Protein AF-A0A8J6G8E7-F1 (afdb_monomer_lite)

Foldseek 3Di:
DDDDDDPDPDVVVVVVVVPPDDPDDDDDDDDDPPPPPDPPPVPPLCPLVLLAQVVDPCSVVAQLQLVLLQLLLSLLVCVVSVVVVRNVVSLVVNCVQQNDPLSVLLSVQLVCLQVLHQRDPVSNVVSVVSRNVSSVVPDDDDPDPQPQQQDPDLDDPSLVVCLVRSCLRQPSNLSNLQSVLSVCVSNVNNVSSVVSPVSSVLSVVLSVVLSVLCVPPNPVSNVVSSVCSVVSSVVVVVVVCVVVVVVVVPDD

Organism: Microtus ochrogaster (NCBI:txid79684)

Sequence (252 aa):
MHRVRLIVMPIPLLCFLLLCPADAMPHPEPTGPSTMLSPSASSHPLSCRALLPKSLPGFSHLPPLPQFLVGLALRNALEEAGCQAEVWALQLQLYQLGGVEATQTLIHHLQELQQGGHADRQVSMDALTSALQRSAWEQPGPNRVRRWLSYSDCDNEQEQSMHEVVGQLPAVGAYYNLGTALYYAFQSCSDKAKERGKDGAIDLGYDLLMAMAGLSGGPAGVVISAALRPAMKAGVQRLIQYYYGEKEVSFP

pLDDT: mean 75.3, std 19.22, range [27.78, 96.69]

Structure (mmCIF, N/CA/C/O backbone):
data_AF-A0A8J6G8E7-F1
#
_entry.id   AF-A0A8J6G8E7-F1
#
loop_
_atom_site.group_PDB
_atom_site.id
_atom_site.type_symbol
_atom_site.label_atom_id
_atom_site.label_alt_id
_atom_site.label_comp_id
_atom_site.label_asym_id
_atom_site.label_entity_id
_atom_site.label_seq_id
_atom_site.pdbx_PDB_ins_code
_atom_site.Cartn_x
_atom_site.Cartn_y
_atom_site.Cartn_z
_atom_site.occupancy
_atom_site.B_iso_or_equiv
_atom_site.auth_seq_id
_atom_site.auth_comp_id
_atom_site.auth_asym_id
_atom_site.auth_atom_id
_atom_site.pdbx_PDB_model_num
ATOM 1 N N . MET A 1 1 ? -35.208 44.999 -11.682 1.00 38.91 1 MET A N 1
ATOM 2 C CA . MET A 1 1 ? -35.686 44.111 -12.771 1.00 38.91 1 MET A CA 1
ATOM 3 C C . MET A 1 1 ? -34.446 43.713 -13.570 1.00 38.91 1 MET A C 1
ATOM 5 O O . MET A 1 1 ? -33.750 44.627 -13.958 1.00 38.91 1 MET A O 1
ATOM 9 N N . HIS A 1 2 ? -33.985 42.472 -13.745 1.00 38.47 2 HIS A N 1
ATOM 10 C CA . HIS A 1 2 ? -34.592 41.145 -13.695 1.00 38.47 2 HIS A CA 1
ATOM 11 C C . HIS A 1 2 ? -33.567 40.052 -13.297 1.00 38.47 2 HIS A C 1
ATOM 13 O O . HIS A 1 2 ? -32.466 40.010 -13.825 1.00 38.47 2 HIS A O 1
ATOM 19 N N . ARG A 1 3 ? -34.036 39.142 -12.429 1.00 40.62 3 ARG A N 1
ATOM 20 C CA . ARG A 1 3 ? -33.953 37.663 -12.477 1.00 40.62 3 ARG A CA 1
ATOM 21 C C . ARG A 1 3 ? -32.606 36.915 -12.526 1.00 40.62 3 ARG A C 1
ATOM 23 O O . ARG A 1 3 ? -32.026 36.677 -13.574 1.00 40.62 3 ARG A O 1
ATOM 30 N N . VAL A 1 4 ? -32.302 36.322 -11.370 1.00 49.22 4 VAL A N 1
ATOM 31 C CA . VAL A 1 4 ? -32.128 34.873 -11.109 1.00 49.22 4 VAL A CA 1
ATOM 32 C C . VAL A 1 4 ? -32.490 33.932 -12.278 1.00 49.22 4 VAL A C 1
ATOM 34 O O . VAL A 1 4 ? -33.654 33.879 -12.672 1.00 49.22 4 VAL A O 1
ATOM 37 N N . ARG A 1 5 ? -31.520 33.126 -12.740 1.00 50.97 5 ARG A N 1
ATOM 38 C CA . ARG A 1 5 ? -31.530 31.639 -12.816 1.00 50.97 5 ARG A CA 1
ATOM 39 C C . ARG A 1 5 ? -30.437 31.153 -13.779 1.00 50.97 5 ARG A C 1
ATOM 41 O O . ARG A 1 5 ? -30.639 31.127 -14.985 1.00 50.97 5 ARG A O 1
ATOM 48 N N . LEU A 1 6 ? -29.324 30.674 -13.231 1.00 44.03 6 LEU A N 1
ATOM 49 C CA . LEU A 1 6 ? -28.369 29.825 -13.954 1.00 44.03 6 LEU A CA 1
ATOM 50 C C . LEU A 1 6 ? -27.946 28.664 -13.042 1.00 44.03 6 LEU A C 1
ATOM 52 O O . LEU A 1 6 ? -26.780 28.435 -12.766 1.00 44.03 6 LEU A O 1
ATOM 56 N N . ILE A 1 7 ? -28.950 27.964 -12.505 1.00 55.09 7 ILE A N 1
ATOM 57 C CA . ILE A 1 7 ? -28.791 26.696 -11.782 1.00 55.09 7 ILE A CA 1
ATOM 58 C C . ILE A 1 7 ? -29.939 25.781 -12.215 1.00 55.09 7 ILE A C 1
ATOM 60 O O . ILE A 1 7 ? -30.865 25.582 -11.447 1.00 55.09 7 ILE A O 1
ATOM 64 N N . VAL A 1 8 ? -29.943 25.295 -13.460 1.00 53.44 8 VAL A N 1
ATOM 65 C CA . VAL A 1 8 ? -30.697 24.087 -13.872 1.00 53.44 8 VAL A CA 1
ATOM 66 C C . VAL A 1 8 ? -30.084 23.545 -15.175 1.00 53.44 8 VAL A C 1
ATOM 68 O O . VAL A 1 8 ? -30.728 23.591 -16.208 1.00 53.44 8 VAL A O 1
ATOM 71 N N . MET A 1 9 ? -28.830 23.091 -15.182 1.00 53.62 9 MET A N 1
ATOM 72 C CA . MET A 1 9 ? -28.255 22.350 -16.328 1.00 53.62 9 MET A CA 1
ATOM 73 C C . MET A 1 9 ? -27.116 21.396 -15.887 1.00 53.62 9 MET A C 1
ATOM 75 O O . MET A 1 9 ? -26.012 21.471 -16.414 1.00 53.62 9 MET A O 1
ATOM 79 N N . PRO A 1 10 ? -27.333 20.509 -14.893 1.00 53.25 10 PRO A N 1
ATOM 80 C CA . PRO A 1 10 ? -26.633 19.217 -14.992 1.00 53.25 10 PRO A CA 1
ATOM 81 C C . PRO A 1 10 ? -27.553 17.997 -14.844 1.00 53.25 10 PRO A C 1
ATOM 83 O O . PRO A 1 10 ? -27.199 16.905 -15.272 1.00 53.25 10 PRO A O 1
ATOM 86 N N . ILE A 1 11 ? -28.763 18.173 -14.310 1.00 53.44 11 ILE A N 1
ATOM 87 C CA . ILE A 1 11 ? -29.708 17.077 -14.052 1.00 53.44 11 ILE A CA 1
ATOM 88 C C . ILE A 1 11 ? -30.264 16.435 -15.342 1.00 53.44 11 ILE A C 1
ATOM 90 O O . ILE A 1 11 ? -30.287 15.207 -15.406 1.00 53.44 11 ILE A O 1
ATOM 94 N N . PRO A 1 12 ? -30.659 17.179 -16.402 1.00 51.62 12 PRO A N 1
ATOM 95 C CA . PRO A 1 12 ? -31.196 16.527 -17.598 1.00 51.62 12 PRO A CA 1
ATOM 96 C C . PRO A 1 12 ? -30.121 15.769 -18.392 1.00 51.62 12 PRO A C 1
ATOM 98 O O . PRO A 1 12 ? -30.437 14.767 -19.023 1.00 51.62 12 PRO A O 1
ATOM 101 N N . LEU A 1 13 ? -28.855 16.200 -18.315 1.00 53.62 13 LEU A N 1
ATOM 102 C CA . LEU A 1 13 ? -27.727 15.541 -18.984 1.00 53.62 13 LEU A CA 1
ATOM 103 C C . LEU A 1 13 ? -27.353 14.223 -18.284 1.00 53.62 13 LEU A C 1
ATOM 105 O O . LEU A 1 13 ? -27.051 13.234 -18.945 1.00 53.62 13 LEU A O 1
ATOM 109 N N . LEU A 1 14 ? -27.460 14.194 -16.950 1.00 52.22 14 LEU A N 1
ATOM 110 C CA . LEU A 1 14 ? -27.285 12.985 -16.145 1.00 52.22 14 LEU A CA 1
ATOM 111 C C . LEU A 1 14 ? -28.419 11.971 -16.386 1.00 52.22 14 LEU A C 1
ATOM 113 O O . LEU A 1 14 ? -28.156 10.781 -16.525 1.00 52.22 14 LEU A O 1
ATOM 117 N N . CYS A 1 15 ? -29.671 12.437 -16.509 1.00 53.34 15 CYS A N 1
ATOM 118 C CA . CYS A 1 15 ? -30.807 11.576 -16.861 1.00 53.34 15 CYS A CA 1
ATOM 119 C C . CYS A 1 15 ? -30.689 10.991 -18.275 1.00 53.34 15 CYS A C 1
ATOM 121 O O . CYS A 1 15 ? -31.066 9.842 -18.482 1.00 53.34 15 CYS A O 1
ATOM 123 N N . PHE A 1 16 ? -30.149 11.747 -19.235 1.00 56.97 16 PHE A N 1
ATOM 124 C CA . PHE A 1 16 ? -29.940 11.258 -20.601 1.00 56.97 16 PHE A CA 1
ATOM 125 C C . PHE A 1 16 ? -28.905 10.127 -20.662 1.00 56.97 16 PHE A C 1
ATOM 127 O O . PHE A 1 16 ? -29.089 9.165 -21.399 1.00 56.97 16 PHE A O 1
ATOM 134 N N . LEU A 1 17 ? -27.847 10.209 -19.848 1.00 55.75 17 LEU A N 1
ATOM 135 C CA . LEU A 1 17 ? -26.819 9.167 -19.763 1.00 55.75 17 LEU A CA 1
ATOM 136 C C . LEU A 1 17 ? -27.309 7.896 -19.046 1.00 55.75 17 LEU A C 1
ATOM 138 O O . LEU A 1 17 ? -26.804 6.815 -19.332 1.00 55.75 17 LEU A O 1
ATOM 142 N N . LEU A 1 18 ? -28.296 8.007 -18.149 1.00 53.25 18 LEU A N 1
ATOM 143 C CA . LEU A 1 18 ? -28.849 6.877 -17.387 1.00 53.25 18 LEU A CA 1
ATOM 144 C C . LEU A 1 18 ? -30.014 6.150 -18.084 1.00 53.25 18 LEU A C 1
ATOM 146 O O . LEU A 1 18 ? -30.388 5.067 -17.644 1.00 53.25 18 LEU A O 1
ATOM 150 N N . LEU A 1 19 ? -30.601 6.728 -19.139 1.00 54.88 19 LEU A N 1
ATOM 151 C CA . LEU A 1 19 ? -31.807 6.201 -19.799 1.00 54.88 19 LEU A CA 1
ATOM 152 C C . LEU A 1 19 ? -31.598 5.749 -21.250 1.00 54.88 19 LEU A C 1
ATOM 154 O O . LEU A 1 19 ? -32.570 5.344 -21.884 1.00 54.88 19 LEU A O 1
ATOM 158 N N . CYS A 1 20 ? -30.375 5.774 -21.789 1.00 41.16 20 CYS A N 1
ATOM 159 C CA . CYS A 1 20 ? -30.105 5.103 -23.062 1.00 41.16 20 CYS A CA 1
ATOM 160 C C . CYS A 1 20 ? -30.247 3.583 -22.865 1.00 41.16 20 CYS A C 1
ATOM 162 O O . CYS A 1 20 ? -29.443 3.001 -22.131 1.00 41.16 20 CYS A O 1
ATOM 164 N N . PRO A 1 21 ? -31.233 2.917 -23.493 1.00 41.53 21 PRO A N 1
ATOM 165 C CA . PRO A 1 21 ? -31.288 1.471 -23.463 1.00 41.53 21 PRO A CA 1
ATOM 166 C C . PRO A 1 21 ? -30.127 0.974 -24.325 1.00 41.53 21 PRO A C 1
ATOM 168 O O . PRO A 1 21 ? -30.060 1.259 -25.520 1.00 41.53 21 PRO A O 1
ATOM 171 N N . ALA A 1 22 ? -29.174 0.277 -23.714 1.00 43.81 22 ALA A N 1
ATOM 172 C CA . ALA A 1 22 ? -28.266 -0.556 -24.479 1.00 43.81 22 ALA A CA 1
ATOM 173 C C . ALA A 1 22 ? -29.114 -1.664 -25.116 1.00 43.81 22 ALA A C 1
ATOM 175 O O . ALA A 1 22 ? -29.811 -2.389 -24.401 1.00 43.81 22 ALA A O 1
ATOM 176 N N . ASP A 1 23 ? -29.096 -1.745 -26.446 1.00 38.34 23 ASP A N 1
ATOM 177 C CA . ASP A 1 23 ? -29.762 -2.807 -27.189 1.00 38.34 23 ASP A CA 1
ATOM 178 C C . ASP A 1 23 ? -29.388 -4.178 -26.614 1.00 38.34 23 ASP A C 1
ATOM 180 O O . ASP A 1 23 ? -28.227 -4.482 -26.321 1.00 38.34 23 ASP A O 1
ATOM 184 N N . ALA A 1 24 ? -30.422 -4.990 -26.416 1.00 39.78 24 ALA A N 1
ATOM 185 C CA . ALA A 1 24 ? -30.338 -6.317 -25.845 1.00 39.78 24 ALA A CA 1
ATOM 186 C C . ALA A 1 24 ? -29.464 -7.228 -26.719 1.00 39.78 24 ALA A C 1
ATOM 188 O O . ALA A 1 24 ? -29.814 -7.554 -27.853 1.00 39.78 24 ALA A O 1
ATOM 189 N N . MET A 1 25 ? -28.346 -7.692 -26.162 1.00 38.91 25 MET A N 1
ATOM 190 C CA . MET A 1 25 ? -27.628 -8.844 -26.704 1.00 38.91 25 MET A CA 1
ATOM 191 C C . MET A 1 25 ? -28.476 -10.113 -26.506 1.00 38.91 25 MET A C 1
ATOM 193 O O . MET A 1 25 ? -29.107 -10.254 -25.452 1.00 38.91 25 MET A O 1
ATOM 197 N N . PRO A 1 26 ? -28.505 -11.055 -27.470 1.00 37.44 26 PRO A N 1
ATOM 198 C CA . PRO A 1 26 ? -29.311 -12.260 -27.347 1.00 37.44 26 PRO A CA 1
ATOM 199 C C . PRO A 1 26 ? -28.826 -13.123 -26.180 1.00 37.44 26 PRO A C 1
ATOM 201 O O . PRO A 1 26 ? -27.634 -13.380 -26.014 1.00 37.44 26 PRO A O 1
ATOM 204 N N . HIS A 1 27 ? -29.791 -13.572 -25.386 1.00 38.00 27 HIS A N 1
ATOM 205 C CA . HIS A 1 27 ? -29.638 -14.473 -24.253 1.00 38.00 27 HIS A CA 1
ATOM 206 C C . HIS A 1 27 ? -29.112 -15.847 -24.715 1.00 38.00 27 HIS A C 1
ATOM 208 O O . HIS A 1 27 ? -29.758 -16.461 -25.568 1.00 38.00 27 HIS A O 1
ATOM 214 N N . PRO A 1 28 ? -27.995 -16.377 -24.181 1.00 41.41 28 PRO A N 1
ATOM 215 C CA . PRO A 1 28 ? -27.725 -17.801 -24.289 1.00 41.41 28 PRO A CA 1
ATOM 216 C C . PRO A 1 28 ? -28.539 -18.548 -23.221 1.00 41.41 28 PRO A C 1
ATOM 218 O O . PRO A 1 28 ? -28.595 -18.139 -22.062 1.00 41.41 28 PRO A O 1
ATOM 221 N N . GLU A 1 29 ? -29.192 -19.628 -23.648 1.00 35.09 29 GLU A N 1
ATOM 222 C CA . GLU A 1 29 ? -30.016 -20.529 -22.837 1.00 35.09 29 GLU A CA 1
ATOM 223 C C . GLU A 1 29 ? -29.334 -21.031 -21.544 1.00 35.09 29 GLU A C 1
ATOM 225 O O . GLU A 1 29 ? -28.113 -21.219 -21.500 1.00 35.09 29 GLU A O 1
ATOM 230 N N . PRO A 1 30 ? -30.124 -21.338 -20.495 1.00 37.12 30 PRO A N 1
ATOM 231 C CA . PRO A 1 30 ? -29.611 -21.766 -19.203 1.00 37.12 30 PRO A CA 1
ATOM 232 C C . PRO A 1 30 ? -29.133 -23.223 -19.250 1.00 37.12 30 PRO A C 1
ATOM 234 O O . PRO A 1 30 ? -29.914 -24.165 -19.123 1.00 37.12 30 PRO A O 1
ATOM 237 N N . THR A 1 31 ? -27.820 -23.421 -19.360 1.00 38.00 31 THR A N 1
ATOM 238 C CA . THR A 1 31 ? -27.208 -24.737 -19.131 1.00 38.00 31 THR A CA 1
ATOM 239 C C . THR A 1 31 ? -26.859 -24.895 -17.652 1.00 38.00 31 THR A C 1
ATOM 241 O O . THR A 1 31 ? -25.776 -24.507 -17.233 1.00 38.00 31 THR A O 1
ATOM 244 N N . GLY A 1 32 ? -27.784 -25.490 -16.889 1.00 41.09 32 GLY A N 1
ATOM 245 C CA . GLY A 1 32 ? -27.543 -26.205 -15.625 1.00 41.09 32 GLY A CA 1
ATOM 246 C C . GLY A 1 32 ? -27.014 -25.398 -14.421 1.00 41.09 32 GLY A C 1
ATOM 247 O O . GLY A 1 32 ? -26.385 -24.354 -14.572 1.00 41.09 32 GLY A O 1
ATOM 248 N N . PRO A 1 33 ? -27.242 -25.870 -13.181 1.00 39.50 33 PRO A N 1
ATOM 249 C CA . PRO A 1 33 ? -26.674 -25.250 -11.991 1.00 39.50 33 PRO A CA 1
ATOM 250 C C . PRO A 1 33 ? -25.159 -25.484 -11.988 1.00 39.50 33 PRO A C 1
ATOM 252 O O . PRO A 1 33 ? -24.670 -26.485 -11.469 1.00 39.50 33 PRO A O 1
ATOM 255 N N . SER A 1 34 ? -24.408 -24.562 -12.591 1.00 35.69 34 SER A N 1
ATOM 256 C CA . SER A 1 34 ? -22.972 -24.471 -12.364 1.00 35.69 34 SER A CA 1
ATOM 257 C C . SER A 1 34 ? -22.791 -24.130 -10.895 1.00 35.69 34 SER A C 1
ATOM 259 O O . SER A 1 34 ? -23.130 -23.034 -10.448 1.00 35.69 34 SER A O 1
ATOM 261 N N . THR A 1 35 ? -22.349 -25.141 -10.151 1.00 34.09 35 THR A N 1
ATOM 262 C CA . THR A 1 35 ? -21.822 -25.076 -8.797 1.00 34.09 35 THR A CA 1
ATOM 263 C C . THR A 1 35 ? -21.220 -23.703 -8.559 1.00 34.09 35 THR A C 1
ATOM 265 O O . THR A 1 35 ? -20.268 -23.324 -9.242 1.00 34.09 35 THR A O 1
ATOM 268 N N . MET A 1 36 ? -21.801 -22.950 -7.621 1.00 30.39 36 MET A N 1
ATOM 269 C CA . MET A 1 36 ? -21.152 -21.774 -7.066 1.00 30.39 36 MET A CA 1
ATOM 270 C C . MET A 1 36 ? -19.744 -22.206 -6.666 1.00 30.39 36 MET A C 1
ATOM 272 O O . MET A 1 36 ? -19.570 -22.893 -5.660 1.00 30.39 36 MET A O 1
ATOM 276 N N . LEU A 1 37 ? -18.742 -21.841 -7.467 1.00 32.41 37 LEU A N 1
ATOM 277 C CA . LEU A 1 37 ? -17.393 -21.747 -6.958 1.00 32.41 37 LEU A CA 1
ATOM 278 C C . LEU A 1 37 ? -17.466 -20.622 -5.939 1.00 32.41 37 LEU A C 1
ATOM 280 O O . LEU A 1 37 ? -17.411 -19.439 -6.273 1.00 32.41 37 LEU A O 1
ATOM 284 N N . SER A 1 38 ? -17.663 -21.024 -4.684 1.00 27.78 38 SER A N 1
ATOM 285 C CA . SER A 1 38 ? -17.237 -20.246 -3.538 1.00 27.78 38 SER A CA 1
ATOM 286 C C . SER A 1 38 ? -15.881 -19.636 -3.887 1.00 27.78 38 SER A C 1
ATOM 288 O O . SER A 1 38 ? -15.043 -20.352 -4.456 1.00 27.78 38 SER A O 1
ATOM 290 N N . PRO A 1 39 ? -15.634 -18.352 -3.573 1.00 38.41 39 PRO A N 1
ATOM 291 C CA . PRO A 1 39 ? -14.281 -17.843 -3.604 1.00 38.41 39 PRO A CA 1
ATOM 292 C C . PRO A 1 39 ? -13.497 -18.804 -2.726 1.00 38.41 39 PRO A C 1
ATOM 294 O O . PRO A 1 39 ? -13.759 -18.921 -1.528 1.00 38.41 39 PRO A O 1
ATOM 297 N N . SER A 1 40 ? -12.620 -19.583 -3.348 1.00 32.53 40 SER A N 1
ATOM 298 C CA . SER A 1 40 ? -11.619 -20.314 -2.607 1.00 32.53 40 SER A CA 1
ATOM 299 C C . SER A 1 40 ? -10.749 -19.209 -2.043 1.00 32.53 40 SER A C 1
ATOM 301 O O . SER A 1 40 ? -9.842 -18.726 -2.713 1.00 32.53 40 SER A O 1
ATOM 303 N N . ALA A 1 41 ? -11.110 -18.724 -0.854 1.00 34.72 41 ALA A N 1
ATOM 304 C CA . ALA A 1 41 ? -10.169 -18.083 0.028 1.00 34.72 41 ALA A CA 1
ATOM 305 C C . ALA A 1 41 ? -9.064 -19.121 0.153 1.00 34.72 41 ALA A C 1
ATOM 307 O O . ALA A 1 41 ? -9.237 -20.144 0.816 1.00 34.72 41 ALA A O 1
ATOM 308 N N . SER A 1 42 ? -7.991 -18.940 -0.613 1.00 32.38 42 SER A N 1
ATOM 309 C CA . SER A 1 42 ? -6.781 -19.720 -0.467 1.00 32.38 42 SER A CA 1
ATOM 310 C C . SER A 1 42 ? -6.243 -19.356 0.907 1.00 32.38 42 SER A C 1
ATOM 312 O O . SER A 1 42 ? -5.427 -18.453 1.069 1.00 32.38 42 SER A O 1
ATOM 314 N N . SER A 1 43 ? -6.780 -20.015 1.925 1.00 36.62 43 SER A N 1
ATOM 315 C CA . SER A 1 43 ? -6.335 -19.957 3.298 1.00 36.62 43 SER A CA 1
ATOM 316 C C . SER A 1 43 ? -5.023 -20.725 3.380 1.00 36.62 43 SER A C 1
ATOM 318 O O . SER A 1 43 ? -4.943 -21.790 3.983 1.00 36.62 43 SER A O 1
ATOM 320 N N . HIS A 1 44 ? -3.984 -20.203 2.737 1.00 42.16 44 HIS A N 1
ATOM 321 C CA . HIS A 1 44 ? -2.667 -20.310 3.324 1.00 42.16 44 HIS A CA 1
ATOM 322 C C . HIS A 1 44 ? -2.634 -19.187 4.355 1.00 42.16 44 HIS A C 1
ATOM 324 O O . HIS A 1 44 ? -2.497 -18.030 3.954 1.00 42.16 44 HIS A O 1
ATOM 330 N N . PRO A 1 45 ? -2.842 -19.463 5.657 1.00 54.59 45 PRO A N 1
ATOM 331 C CA . PRO A 1 45 ? -2.578 -18.455 6.665 1.00 54.59 45 PRO A CA 1
ATOM 332 C C . PRO A 1 45 ? -1.103 -18.094 6.516 1.00 54.59 45 PRO A C 1
ATOM 334 O O . PRO A 1 45 ? -0.219 -18.877 6.872 1.00 54.59 45 PRO A O 1
ATOM 337 N N . LEU A 1 46 ? -0.831 -16.943 5.901 1.00 62.59 46 LEU A N 1
ATOM 338 C CA . LEU A 1 46 ? 0.513 -16.406 5.862 1.00 62.59 46 LEU A CA 1
ATOM 339 C C . LEU A 1 46 ? 0.937 -16.262 7.313 1.00 62.59 46 LEU A C 1
ATOM 341 O O . LEU A 1 46 ? 0.340 -15.513 8.082 1.00 62.59 46 LEU A O 1
ATOM 345 N N . SER A 1 47 ? 1.938 -17.045 7.709 1.00 81.94 47 SER A N 1
ATOM 346 C CA . SER A 1 47 ? 2.498 -16.919 9.049 1.00 81.94 47 SER A CA 1
ATOM 347 C C . SER A 1 47 ? 2.931 -15.467 9.273 1.00 81.94 47 SER A C 1
ATOM 349 O O . SER A 1 47 ? 3.396 -14.820 8.333 1.00 81.94 47 SER A O 1
ATOM 351 N N . CYS A 1 48 ? 2.866 -14.966 10.510 1.00 88.06 48 CYS A N 1
ATOM 352 C CA . CYS A 1 48 ? 3.368 -13.627 10.850 1.00 88.06 48 CYS A CA 1
ATOM 353 C C . CYS A 1 48 ? 4.769 -13.379 10.272 1.00 88.06 48 CYS A C 1
ATOM 355 O O . CYS A 1 48 ? 5.072 -12.303 9.770 1.00 88.06 48 CYS A O 1
ATOM 357 N N . ARG A 1 49 ? 5.608 -14.424 10.243 1.00 86.44 49 ARG A N 1
ATOM 358 C CA . ARG A 1 49 ? 6.946 -14.398 9.650 1.00 86.44 49 ARG A CA 1
ATOM 359 C C . ARG A 1 49 ? 6.942 -14.111 8.146 1.00 86.44 49 ARG A C 1
ATOM 361 O O . ARG A 1 49 ? 7.815 -13.382 7.683 1.00 86.44 49 ARG A O 1
ATOM 368 N N . ALA A 1 50 ? 5.991 -14.664 7.402 1.00 86.38 50 ALA A N 1
ATOM 369 C CA . ALA A 1 50 ? 5.845 -14.430 5.970 1.00 86.38 50 ALA A CA 1
ATOM 370 C C . ALA A 1 50 ? 5.420 -12.988 5.661 1.00 86.38 50 ALA A C 1
ATOM 372 O O . ALA A 1 50 ? 5.806 -12.483 4.624 1.00 86.38 50 ALA A O 1
ATOM 373 N N . LEU A 1 51 ? 4.717 -12.298 6.564 1.00 89.19 51 LEU A N 1
ATOM 374 C CA . LEU A 1 51 ? 4.307 -10.895 6.389 1.00 89.19 51 LEU A CA 1
ATOM 375 C C . LEU A 1 51 ? 5.360 -9.873 6.850 1.00 89.19 51 LEU A C 1
ATOM 377 O O . LEU A 1 51 ? 5.124 -8.668 6.801 1.00 89.19 51 LEU A O 1
ATOM 381 N N . LEU A 1 52 ? 6.531 -10.315 7.318 1.00 91.62 52 LEU A N 1
ATOM 382 C CA . LEU A 1 52 ? 7.576 -9.392 7.752 1.00 91.62 52 LEU A CA 1
ATOM 383 C C . LEU A 1 52 ? 8.337 -8.804 6.555 1.00 91.62 52 LEU A C 1
ATOM 385 O O . LEU A 1 52 ? 8.721 -9.555 5.658 1.00 91.62 52 LEU A O 1
ATOM 389 N N . PRO A 1 53 ? 8.698 -7.506 6.579 1.00 89.62 53 PRO A N 1
ATOM 390 C CA . PRO A 1 53 ? 9.422 -6.886 5.468 1.00 89.62 53 PRO A CA 1
ATOM 391 C C . PRO A 1 53 ? 10.768 -7.553 5.153 1.00 89.62 53 PRO A C 1
ATOM 393 O O . PRO A 1 53 ? 11.191 -7.606 4.006 1.00 89.62 53 PRO A O 1
ATOM 396 N N . LYS A 1 54 ? 11.428 -8.133 6.164 1.00 87.25 54 LYS A N 1
ATOM 397 C CA . LYS A 1 54 ? 12.683 -8.894 6.005 1.00 87.25 54 LYS A CA 1
ATOM 398 C C . LYS A 1 54 ? 12.554 -10.152 5.137 1.00 87.25 54 LYS A C 1
ATOM 400 O O . LYS A 1 54 ? 13.572 -10.720 4.756 1.00 87.25 54 LYS A O 1
ATOM 405 N N . SER A 1 55 ? 11.332 -10.613 4.878 1.00 87.56 55 SER A N 1
ATOM 406 C CA . SER A 1 55 ? 11.062 -11.737 3.980 1.00 87.56 55 SER A CA 1
ATOM 407 C C . SER A 1 55 ? 11.189 -11.328 2.509 1.00 87.56 55 SER A C 1
ATOM 409 O O . SER A 1 55 ? 11.290 -12.191 1.646 1.00 87.56 55 SER A O 1
ATOM 411 N N . LEU A 1 56 ? 11.250 -10.022 2.224 1.00 87.25 56 LEU A N 1
ATOM 412 C CA . LEU A 1 56 ? 11.611 -9.486 0.919 1.00 87.25 56 LEU A CA 1
ATOM 413 C C . LEU A 1 56 ? 13.148 -9.362 0.818 1.00 87.25 56 LEU A C 1
ATOM 415 O O . LEU A 1 56 ? 13.763 -8.622 1.597 1.00 87.25 56 LEU A O 1
ATOM 419 N N . PRO A 1 57 ? 13.803 -10.062 -0.126 1.00 85.62 57 PRO A N 1
ATOM 420 C CA . PRO A 1 57 ? 15.238 -9.960 -0.358 1.00 85.62 57 PRO A CA 1
ATOM 421 C C . PRO A 1 57 ? 15.656 -8.515 -0.622 1.00 85.62 57 PRO A C 1
ATOM 423 O O . PRO A 1 57 ? 15.017 -7.798 -1.388 1.00 85.62 57 PRO A O 1
ATOM 426 N N . GLY A 1 58 ? 16.736 -8.077 0.026 1.00 83.62 58 GLY A N 1
ATOM 427 C CA . GLY A 1 58 ? 17.289 -6.736 -0.169 1.00 83.62 58 GLY A CA 1
ATOM 428 C C . GLY A 1 58 ? 16.467 -5.594 0.440 1.00 83.62 58 GLY A C 1
ATOM 429 O O . GLY A 1 58 ? 16.887 -4.443 0.334 1.00 83.62 58 GLY A O 1
ATOM 430 N N . PHE A 1 59 ? 15.350 -5.876 1.119 1.00 86.19 59 PHE A N 1
ATOM 431 C CA . PHE A 1 59 ? 14.437 -4.845 1.622 1.00 86.19 59 PHE A CA 1
ATOM 432 C C . PHE A 1 59 ? 15.096 -3.837 2.569 1.00 86.19 59 PHE A C 1
ATOM 434 O O . PHE A 1 59 ? 14.891 -2.632 2.444 1.00 86.19 59 PHE A O 1
ATOM 441 N N . SER A 1 60 ? 15.962 -4.311 3.467 1.00 85.69 60 SER A N 1
ATOM 442 C CA . SER A 1 60 ? 16.715 -3.469 4.409 1.00 85.69 60 SER A CA 1
ATOM 443 C C . SER A 1 60 ? 17.688 -2.493 3.741 1.00 85.69 60 SER A C 1
ATOM 445 O O . SER A 1 60 ? 18.174 -1.571 4.390 1.00 85.69 60 SER A O 1
ATOM 447 N N . HIS A 1 61 ? 18.012 -2.707 2.466 1.00 83.81 61 HIS A N 1
ATOM 448 C CA . HIS A 1 61 ? 18.929 -1.871 1.693 1.00 83.81 61 HIS A CA 1
ATOM 449 C C . HIS A 1 61 ? 18.206 -0.876 0.782 1.00 83.81 61 HIS A C 1
ATOM 451 O O . HIS A 1 61 ? 18.858 -0.066 0.118 1.00 83.81 61 HIS A O 1
ATOM 457 N N . LEU A 1 62 ? 16.873 -0.928 0.733 1.00 84.38 62 LEU A N 1
ATOM 458 C CA . LEU A 1 62 ? 16.088 0.015 -0.047 1.00 84.38 62 LEU A CA 1
ATOM 459 C C . LEU A 1 62 ? 16.159 1.421 0.552 1.00 84.38 62 LEU A C 1
ATOM 461 O O . LEU A 1 62 ? 16.408 1.573 1.747 1.00 84.38 62 LEU A O 1
ATOM 465 N N . PRO A 1 63 ? 15.886 2.469 -0.236 1.00 86.81 63 PRO A N 1
ATOM 466 C CA . PRO A 1 63 ? 15.705 3.800 0.320 1.00 86.81 63 PRO A CA 1
ATOM 467 C C . PRO A 1 63 ? 14.533 3.865 1.317 1.00 86.81 63 PRO A C 1
ATOM 469 O O . PRO A 1 63 ? 13.629 3.030 1.259 1.00 86.81 63 PRO A O 1
ATOM 472 N N . PRO A 1 64 ? 14.487 4.878 2.193 1.00 90.44 64 PRO A N 1
ATOM 473 C CA . PRO A 1 64 ? 13.480 4.954 3.257 1.00 90.44 64 PRO A CA 1
ATOM 474 C C . PRO A 1 64 ? 12.035 5.011 2.745 1.00 90.44 64 PRO A C 1
ATOM 476 O O . PRO A 1 64 ? 11.143 4.421 3.342 1.00 90.44 64 PRO A O 1
ATOM 479 N N . LEU A 1 65 ? 11.801 5.652 1.596 1.00 89.88 65 LEU A N 1
ATOM 480 C CA . LEU A 1 65 ? 10.474 5.772 0.983 1.00 89.88 65 LEU A CA 1
ATOM 481 C C . LEU A 1 65 ? 9.785 4.418 0.676 1.00 89.88 65 LEU A C 1
ATOM 483 O O . LEU A 1 65 ? 8.698 4.183 1.205 1.00 89.88 65 LEU A O 1
ATOM 487 N N . PRO A 1 66 ? 10.351 3.509 -0.148 1.00 90.38 66 PRO A N 1
ATOM 488 C CA . PRO A 1 66 ? 9.759 2.185 -0.352 1.00 90.38 66 PRO A CA 1
ATOM 489 C C . PRO A 1 66 ? 9.692 1.364 0.939 1.00 90.38 66 PRO A C 1
ATOM 491 O O . PRO A 1 66 ? 8.719 0.635 1.123 1.00 90.38 66 PRO A O 1
ATOM 494 N N . GLN A 1 67 ? 10.668 1.507 1.850 1.00 93.12 67 GLN A N 1
ATOM 495 C CA . GLN A 1 67 ? 10.599 0.835 3.152 1.00 93.12 67 GLN A CA 1
ATOM 496 C C . GLN A 1 67 ? 9.364 1.271 3.945 1.00 93.12 67 GLN A C 1
ATOM 498 O O . GLN A 1 67 ? 8.656 0.429 4.494 1.00 93.12 67 GLN A O 1
ATOM 503 N N . PHE A 1 68 ? 9.082 2.574 3.964 1.00 93.88 68 PHE A N 1
ATOM 504 C CA . PHE A 1 68 ? 7.933 3.138 4.657 1.00 93.88 68 PHE A CA 1
ATOM 505 C C . PHE A 1 68 ? 6.611 2.662 4.051 1.00 93.88 68 PHE A C 1
ATOM 507 O O . PHE A 1 68 ? 5.753 2.180 4.781 1.00 93.88 68 PHE A O 1
ATOM 514 N N . LEU A 1 69 ? 6.452 2.736 2.725 1.00 93.56 69 LEU A N 1
ATOM 515 C CA . LEU A 1 69 ? 5.206 2.348 2.050 1.00 93.56 69 LEU A CA 1
ATOM 516 C C . LEU A 1 69 ? 4.879 0.861 2.231 1.00 93.56 69 LEU A C 1
ATOM 518 O O . LEU A 1 69 ? 3.772 0.514 2.643 1.00 93.56 69 LEU A O 1
ATOM 522 N N . VAL A 1 70 ? 5.855 -0.016 1.972 1.00 94.31 70 VAL A N 1
ATOM 523 C CA . VAL A 1 70 ? 5.669 -1.462 2.149 1.00 94.31 70 VAL A CA 1
ATOM 524 C C . VAL A 1 70 ? 5.491 -1.800 3.628 1.00 94.31 70 VAL A C 1
ATOM 526 O O . VAL A 1 70 ? 4.607 -2.577 3.974 1.00 94.31 70 VAL A O 1
ATOM 529 N N . GLY A 1 71 ? 6.286 -1.198 4.516 1.00 95.06 71 GLY A N 1
ATOM 530 C CA . GLY A 1 71 ? 6.185 -1.425 5.955 1.00 95.06 71 GLY A CA 1
ATOM 531 C C . GLY A 1 71 ? 4.836 -0.988 6.529 1.00 95.06 71 GLY A C 1
ATOM 532 O O . GLY A 1 71 ? 4.258 -1.715 7.331 1.00 95.06 71 GLY A O 1
ATOM 533 N N . LEU A 1 72 ? 4.295 0.152 6.091 1.00 95.12 72 LEU A N 1
ATOM 534 C CA . LEU A 1 72 ? 2.981 0.638 6.512 1.00 95.12 72 LEU A CA 1
ATOM 535 C C . LEU A 1 72 ? 1.876 -0.335 6.091 1.00 95.12 72 LEU A C 1
ATOM 537 O O . LEU A 1 72 ? 1.000 -0.660 6.895 1.00 95.12 72 LEU A O 1
ATOM 541 N N . ALA A 1 73 ? 1.944 -0.847 4.861 1.00 94.19 73 ALA A N 1
ATOM 542 C CA . ALA A 1 73 ? 0.999 -1.847 4.386 1.00 94.19 73 ALA A CA 1
ATOM 543 C C . ALA A 1 73 ? 1.113 -3.164 5.178 1.00 94.19 73 ALA A C 1
ATOM 545 O O . ALA A 1 73 ? 0.121 -3.667 5.707 1.00 94.19 73 ALA A O 1
ATOM 546 N N . LEU A 1 74 ? 2.333 -3.685 5.340 1.00 94.19 74 LEU A N 1
ATOM 547 C CA . LEU A 1 74 ? 2.583 -4.926 6.076 1.00 94.19 74 LEU A CA 1
ATOM 548 C C . LEU A 1 74 ? 2.207 -4.816 7.556 1.00 94.19 74 LEU A C 1
ATOM 550 O O . LEU A 1 74 ? 1.687 -5.776 8.110 1.00 94.19 74 LEU A O 1
ATOM 554 N N . ARG A 1 75 ? 2.384 -3.654 8.197 1.00 95.06 75 ARG A N 1
ATOM 555 C CA . ARG A 1 75 ? 1.933 -3.423 9.579 1.00 95.06 75 ARG A CA 1
ATOM 556 C C . ARG A 1 75 ? 0.423 -3.596 9.713 1.00 95.06 75 ARG A C 1
ATOM 558 O O . ARG A 1 75 ? -0.026 -4.209 10.674 1.00 95.06 75 ARG A O 1
ATOM 565 N N . ASN A 1 76 ? -0.357 -3.068 8.771 1.00 92.25 76 ASN A N 1
ATOM 566 C CA . ASN A 1 76 ? -1.815 -3.220 8.790 1.00 92.25 76 ASN A CA 1
ATOM 567 C C . ASN A 1 76 ? -2.245 -4.658 8.465 1.00 92.25 76 ASN A C 1
ATOM 569 O O . ASN A 1 76 ? -3.159 -5.173 9.097 1.00 92.25 76 ASN A O 1
ATOM 573 N N . ALA A 1 77 ? -1.541 -5.345 7.561 1.00 91.31 77 ALA A N 1
ATOM 574 C CA . ALA A 1 77 ? -1.777 -6.767 7.307 1.00 91.31 77 ALA A CA 1
ATOM 575 C C . ALA A 1 77 ? -1.428 -7.657 8.519 1.00 91.31 77 ALA A C 1
ATOM 577 O O . ALA A 1 77 ? -2.142 -8.610 8.815 1.00 91.31 77 ALA A O 1
ATOM 578 N N . LEU A 1 78 ? -0.348 -7.340 9.242 1.00 92.50 78 LEU A N 1
ATOM 579 C CA . LEU A 1 78 ? 0.056 -8.032 10.471 1.00 92.50 78 LEU A CA 1
ATOM 580 C C . LEU A 1 78 ? -0.950 -7.824 11.610 1.00 92.50 78 LEU A C 1
ATOM 582 O O . LEU A 1 78 ? -1.175 -8.751 12.383 1.00 92.50 78 LEU A O 1
ATOM 586 N N . GLU A 1 79 ? -1.549 -6.636 11.712 1.00 91.25 79 GLU A N 1
ATOM 587 C CA . GLU A 1 79 ? -2.622 -6.359 12.676 1.00 91.25 79 GLU A CA 1
ATOM 588 C C . GLU A 1 79 ? -3.845 -7.231 12.397 1.00 91.25 79 GLU A C 1
ATOM 590 O O . GLU A 1 79 ? -4.316 -7.917 13.300 1.00 91.25 79 GLU A O 1
ATOM 595 N N . GLU A 1 80 ? -4.291 -7.272 11.139 1.00 86.75 80 GLU A N 1
ATOM 596 C CA . GLU A 1 80 ? -5.407 -8.119 10.707 1.00 86.75 80 GLU A CA 1
ATOM 597 C C . GLU A 1 80 ? -5.120 -9.610 10.965 1.00 86.75 80 GLU A C 1
ATOM 599 O O . GLU A 1 80 ? -6.002 -10.375 11.345 1.00 86.75 80 GLU A O 1
ATOM 604 N N . ALA A 1 81 ? -3.856 -10.024 10.832 1.00 88.12 81 ALA A N 1
ATOM 605 C CA . ALA A 1 81 ? -3.404 -11.382 11.130 1.00 88.12 81 ALA A CA 1
ATOM 606 C C . ALA A 1 81 ? -3.199 -11.673 12.637 1.00 88.12 81 ALA A C 1
ATOM 608 O O . ALA A 1 81 ? -2.859 -12.801 12.996 1.00 88.12 81 ALA A O 1
ATOM 609 N N . GLY A 1 82 ? -3.376 -10.690 13.530 1.00 89.19 82 GLY A N 1
ATOM 610 C CA . GLY A 1 82 ? -3.210 -10.851 14.982 1.00 89.19 82 GLY A CA 1
ATOM 611 C C . GLY A 1 82 ? -1.755 -10.911 15.475 1.00 89.19 82 GLY A C 1
ATOM 612 O O . GLY A 1 82 ? -1.495 -11.330 16.605 1.00 89.19 82 GLY A O 1
ATOM 613 N N . CYS A 1 83 ? -0.788 -10.483 14.661 1.00 92.62 83 CYS A N 1
ATOM 614 C CA . CYS A 1 83 ? 0.651 -10.571 14.929 1.00 92.62 83 CYS A CA 1
ATOM 615 C C . CYS A 1 83 ? 1.167 -9.389 15.776 1.00 92.62 83 CYS A C 1
ATOM 617 O O . CYS A 1 83 ? 1.971 -8.574 15.321 1.00 92.62 83 CYS A O 1
ATOM 619 N N . GLN A 1 84 ? 0.683 -9.262 17.015 1.00 92.62 84 GLN A N 1
ATOM 620 C CA . GLN A 1 84 ? 0.882 -8.063 17.848 1.00 92.62 84 GLN A CA 1
ATOM 621 C C . GLN A 1 84 ? 2.356 -7.714 18.126 1.00 92.62 84 GLN A C 1
ATOM 623 O O . GLN A 1 84 ? 2.732 -6.541 18.118 1.00 92.62 84 GLN A O 1
ATOM 628 N N . ALA A 1 85 ? 3.219 -8.709 18.355 1.00 92.75 85 ALA A N 1
ATOM 629 C CA . ALA A 1 85 ? 4.638 -8.456 18.619 1.00 92.75 85 ALA A CA 1
ATOM 630 C C . ALA A 1 85 ? 5.345 -7.857 17.387 1.00 92.75 85 ALA A C 1
ATOM 632 O O . ALA A 1 85 ? 6.121 -6.905 17.501 1.00 92.75 85 ALA A O 1
ATOM 633 N N . GLU A 1 86 ? 5.045 -8.391 16.203 1.00 94.56 86 GLU A N 1
ATOM 634 C CA . GLU A 1 86 ? 5.557 -7.926 14.918 1.00 94.56 86 GLU A CA 1
ATOM 635 C C . GLU A 1 86 ? 5.015 -6.545 14.547 1.00 94.56 86 GLU A C 1
ATOM 637 O O . GLU A 1 86 ? 5.779 -5.706 14.0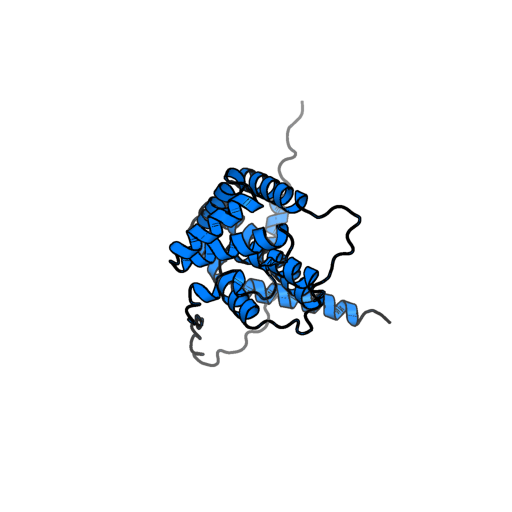66 1.00 94.56 86 GLU A O 1
ATOM 642 N N . VAL A 1 87 ? 3.730 -6.290 14.816 1.00 95.19 87 VAL A N 1
ATOM 643 C CA . VAL A 1 87 ? 3.100 -4.975 14.640 1.00 95.19 87 VAL A CA 1
ATOM 644 C C . VA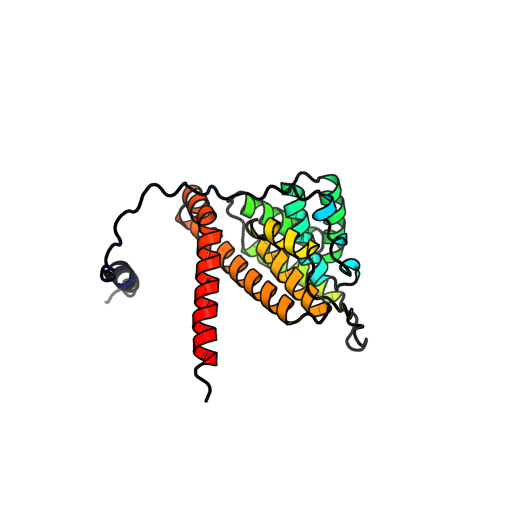L A 1 87 ? 3.866 -3.909 15.416 1.00 95.19 87 VAL A C 1
ATOM 646 O O . VAL A 1 87 ? 4.270 -2.905 14.827 1.00 95.19 87 VAL A O 1
ATOM 649 N N . TRP A 1 88 ? 4.120 -4.130 16.711 1.00 95.00 88 TRP A N 1
ATOM 650 C CA . TRP A 1 88 ? 4.828 -3.151 17.539 1.00 95.00 88 TRP A CA 1
ATOM 651 C C . TRP A 1 88 ? 6.253 -2.900 17.060 1.00 95.00 88 TRP A C 1
ATOM 653 O O . TRP A 1 88 ? 6.681 -1.747 16.968 1.00 95.00 88 TRP A O 1
ATOM 663 N N . ALA A 1 89 ? 6.980 -3.963 16.713 1.00 94.81 89 ALA A N 1
ATOM 664 C CA . ALA A 1 89 ? 8.337 -3.841 16.198 1.00 94.81 89 ALA A CA 1
ATOM 665 C C . ALA A 1 89 ? 8.380 -3.033 14.890 1.00 94.81 89 ALA A C 1
ATOM 667 O O . ALA A 1 89 ? 9.205 -2.130 14.749 1.00 94.81 89 ALA A O 1
ATOM 668 N N . LEU A 1 90 ? 7.471 -3.319 13.952 1.00 95.81 90 LEU A N 1
ATOM 669 C CA . LEU A 1 90 ? 7.413 -2.631 12.665 1.00 95.81 90 LEU A CA 1
ATOM 670 C C . LEU A 1 90 ? 6.937 -1.179 12.808 1.00 95.81 90 LEU A C 1
ATOM 672 O O . LEU A 1 90 ? 7.466 -0.284 12.154 1.00 95.81 90 LEU A O 1
ATOM 676 N N . GLN A 1 91 ? 5.994 -0.915 13.711 1.00 96.69 91 GLN A N 1
ATOM 677 C CA . GLN A 1 91 ? 5.502 0.433 13.989 1.00 96.69 91 GLN A CA 1
ATOM 678 C C . GLN A 1 91 ? 6.609 1.362 14.503 1.00 96.69 91 GLN A C 1
ATOM 680 O O . GLN A 1 91 ? 6.696 2.508 14.065 1.00 96.69 91 GLN A O 1
ATOM 685 N N . LEU A 1 92 ? 7.510 0.862 15.356 1.00 96.31 92 LEU A N 1
ATOM 686 C CA . LEU A 1 92 ? 8.681 1.626 15.799 1.00 96.31 92 LEU A CA 1
ATOM 687 C C . LEU A 1 92 ? 9.603 2.009 14.632 1.00 96.31 92 LEU A C 1
ATOM 689 O O . LEU A 1 92 ? 10.115 3.127 14.603 1.00 96.31 92 LEU A O 1
ATOM 693 N N . GLN A 1 93 ? 9.792 1.118 13.655 1.00 94.00 93 GLN A N 1
ATOM 694 C CA . GLN A 1 93 ? 10.577 1.425 12.454 1.00 94.00 93 GLN A CA 1
ATOM 695 C C . GLN A 1 93 ? 9.884 2.484 11.590 1.00 94.00 93 GLN A C 1
ATOM 697 O O . GLN A 1 93 ? 10.524 3.430 11.135 1.00 94.00 93 GLN A O 1
ATOM 702 N N . LEU A 1 94 ? 8.565 2.382 11.411 1.00 95.38 94 LEU A N 1
ATOM 703 C CA . LEU A 1 94 ? 7.797 3.368 10.649 1.00 95.38 94 LEU A CA 1
ATOM 704 C C . LEU A 1 94 ? 7.847 4.760 11.288 1.00 95.38 94 LEU A C 1
ATOM 706 O O . LEU A 1 94 ? 7.980 5.749 10.574 1.00 95.38 94 LEU A O 1
ATOM 710 N N . TYR A 1 95 ? 7.840 4.851 12.619 1.00 95.62 95 TYR A N 1
ATOM 711 C CA . TYR A 1 95 ? 8.016 6.122 13.326 1.00 95.62 95 TYR A CA 1
ATOM 712 C C . TYR A 1 95 ? 9.369 6.778 13.061 1.00 95.62 95 TYR A C 1
ATOM 714 O O . TYR A 1 95 ? 9.442 8.006 12.991 1.00 95.62 95 TYR A O 1
ATOM 722 N N . GLN A 1 96 ? 10.428 5.985 12.889 1.00 93.00 96 GLN A N 1
ATOM 723 C CA . GLN A 1 96 ? 11.741 6.511 12.519 1.00 93.00 96 GLN A CA 1
ATOM 724 C C . GLN A 1 96 ? 11.729 7.054 11.083 1.00 93.00 96 GLN A C 1
ATOM 726 O O . GLN A 1 96 ? 12.209 8.160 10.853 1.00 93.00 96 GLN A O 1
ATOM 731 N N . LEU A 1 97 ? 11.105 6.332 10.147 1.00 92.12 97 LEU A N 1
ATOM 732 C CA . LEU A 1 97 ? 11.082 6.676 8.718 1.00 92.12 97 LEU A CA 1
ATOM 733 C C . LEU A 1 97 ? 10.126 7.836 8.372 1.00 92.12 97 LEU A C 1
ATOM 735 O O . LEU A 1 97 ? 10.477 8.731 7.601 1.00 92.12 97 LEU A O 1
ATOM 739 N N . GLY A 1 98 ? 8.904 7.809 8.908 1.00 91.56 98 GLY A N 1
ATOM 740 C CA . GLY A 1 98 ? 7.814 8.733 8.568 1.00 91.56 98 GLY A CA 1
ATOM 741 C C . GLY A 1 98 ? 7.468 9.736 9.668 1.00 91.56 98 GLY A C 1
ATOM 742 O O . GLY A 1 98 ? 6.742 10.696 9.426 1.00 91.56 98 GLY A O 1
ATOM 743 N N . GLY A 1 99 ? 8.020 9.571 10.873 1.00 94.12 99 GLY A N 1
ATOM 744 C CA . GLY A 1 99 ? 7.682 10.383 12.041 1.00 94.12 99 GLY A CA 1
ATOM 745 C C . GLY A 1 99 ? 6.442 9.889 12.775 1.00 94.12 99 GLY A C 1
ATOM 746 O O . GLY A 1 99 ? 5.523 9.351 12.167 1.00 94.12 99 GLY A O 1
ATOM 747 N N . VAL A 1 100 ? 6.421 10.078 14.096 1.00 94.69 100 VAL A N 1
ATOM 748 C CA . VAL A 1 100 ? 5.393 9.510 14.987 1.00 94.69 100 VAL A CA 1
ATOM 749 C C . VAL A 1 100 ? 3.986 9.962 14.596 1.00 94.69 100 VAL A C 1
ATOM 751 O O . VAL A 1 100 ? 3.149 9.123 14.289 1.00 94.69 100 VAL A O 1
ATOM 754 N N . GLU A 1 101 ? 3.748 11.275 14.553 1.00 95.06 101 GLU A N 1
ATOM 755 C CA . GLU A 1 101 ? 2.418 11.852 14.311 1.00 95.06 101 GLU A CA 1
ATOM 756 C C . GLU A 1 101 ? 1.857 11.451 12.943 1.00 95.06 101 GLU A C 1
ATOM 758 O O . GLU A 1 101 ? 0.796 10.838 12.860 1.00 95.06 101 GLU A O 1
ATOM 763 N N . ALA A 1 102 ? 2.612 11.709 11.873 1.00 94.19 102 ALA A N 1
ATOM 764 C CA . ALA A 1 102 ? 2.200 11.376 10.514 1.00 94.19 102 ALA A CA 1
ATOM 765 C C . ALA A 1 102 ? 1.940 9.871 10.342 1.00 94.19 102 ALA A C 1
ATOM 767 O O . ALA A 1 102 ? 0.922 9.473 9.781 1.00 94.19 102 ALA A O 1
ATOM 768 N N . THR A 1 103 ? 2.825 9.022 10.872 1.00 95.75 103 THR A N 1
ATOM 769 C CA . THR A 1 103 ? 2.657 7.566 10.790 1.00 95.75 103 THR A CA 1
ATOM 770 C C . THR A 1 103 ? 1.431 7.099 11.567 1.00 95.75 103 THR A C 1
ATOM 772 O O . THR A 1 103 ? 0.683 6.264 11.071 1.00 95.75 103 THR A O 1
ATOM 775 N N . GLN A 1 104 ? 1.202 7.623 12.772 1.00 95.62 104 GLN A N 1
ATOM 776 C CA . GLN A 1 104 ? 0.063 7.230 13.596 1.00 95.62 104 GLN A CA 1
ATOM 777 C C . GLN A 1 104 ? -1.266 7.630 12.946 1.00 95.62 104 GLN A C 1
ATOM 779 O O . GLN A 1 104 ? -2.184 6.812 12.895 1.00 95.62 104 GLN A O 1
ATOM 784 N N . THR A 1 105 ? -1.337 8.834 12.375 1.00 95.06 105 THR A N 1
ATOM 785 C CA . THR A 1 105 ? -2.490 9.289 11.589 1.00 95.06 105 THR A CA 1
ATOM 786 C C . THR A 1 105 ? -2.753 8.373 10.396 1.00 95.06 105 THR A C 1
ATOM 788 O O . THR A 1 105 ? -3.893 7.980 10.168 1.00 95.06 105 THR A O 1
ATOM 791 N N . LEU A 1 106 ? -1.711 7.974 9.659 1.00 93.25 106 LEU A N 1
ATOM 792 C CA . LEU A 1 106 ? -1.855 7.066 8.516 1.00 93.25 106 LEU A CA 1
ATOM 793 C C . LEU A 1 106 ? -2.295 5.659 8.925 1.00 93.25 106 LEU A C 1
ATOM 795 O O . LEU A 1 106 ? -3.122 5.064 8.240 1.00 93.25 106 LEU A O 1
ATOM 799 N N . ILE A 1 107 ? -1.769 5.124 10.030 1.00 93.62 107 ILE A N 1
ATOM 800 C CA . ILE A 1 107 ? -2.198 3.824 10.566 1.00 93.62 107 ILE A CA 1
ATOM 801 C C . ILE A 1 107 ? -3.685 3.874 10.915 1.00 93.62 107 ILE A C 1
ATOM 803 O O . ILE A 1 107 ? -4.438 3.021 10.456 1.00 93.62 107 ILE A O 1
ATOM 807 N N . HIS A 1 108 ? -4.113 4.893 11.662 1.00 91.56 108 HIS A N 1
ATOM 808 C CA . HIS A 1 108 ? -5.516 5.058 12.035 1.00 91.56 108 HIS A CA 1
ATOM 809 C C . HIS A 1 108 ? -6.415 5.181 10.803 1.00 91.56 108 HIS A C 1
ATOM 811 O O . HIS A 1 108 ? -7.415 4.480 10.694 1.00 91.56 108 HIS A O 1
ATOM 817 N N . HIS A 1 109 ? -6.017 6.016 9.840 1.00 88.06 109 HIS A N 1
ATOM 818 C CA . HIS A 1 109 ? -6.750 6.198 8.592 1.00 88.06 109 HIS A CA 1
ATOM 819 C C . HIS A 1 109 ? -6.933 4.876 7.833 1.00 88.06 109 HIS A C 1
ATOM 821 O O . HIS A 1 109 ? -8.029 4.566 7.376 1.00 88.06 109 HIS A O 1
ATOM 827 N N . LEU A 1 110 ? -5.876 4.064 7.724 1.00 86.75 110 LEU A N 1
ATOM 828 C CA . LEU A 1 110 ? -5.948 2.758 7.067 1.00 86.75 110 LEU A CA 1
ATOM 829 C C . LEU A 1 110 ? -6.871 1.784 7.808 1.00 86.75 110 LEU A C 1
ATOM 831 O O . LEU A 1 110 ? -7.658 1.094 7.164 1.00 86.75 110 LEU A O 1
ATOM 835 N N . GLN A 1 111 ? -6.827 1.769 9.138 1.00 86.69 111 GLN A N 1
ATOM 836 C CA . GLN A 1 111 ? -7.707 0.934 9.959 1.00 86.69 111 GLN A CA 1
ATOM 837 C C . GLN A 1 111 ? -9.180 1.345 9.830 1.00 86.69 111 GLN A C 1
ATOM 839 O O . GLN A 1 111 ? -10.051 0.485 9.706 1.00 86.69 111 GLN A O 1
ATOM 844 N N . GLU A 1 112 ? -9.475 2.646 9.807 1.00 82.31 112 GLU A N 1
ATOM 845 C CA . GLU A 1 112 ? -10.832 3.150 9.570 1.00 82.31 112 GLU A CA 1
ATOM 846 C C . GLU A 1 112 ? -11.354 2.724 8.197 1.00 82.31 112 GLU A C 1
ATOM 848 O O . GLU A 1 112 ? -12.495 2.272 8.084 1.00 82.31 112 GLU A O 1
ATOM 853 N N . LEU A 1 113 ? -10.514 2.808 7.160 1.00 77.38 113 LEU A N 1
ATOM 854 C CA . LEU A 1 113 ? -10.878 2.374 5.811 1.00 77.38 113 LEU A CA 1
ATOM 855 C C . LEU A 1 113 ? -11.158 0.868 5.744 1.00 77.38 113 LEU A C 1
ATOM 857 O O . LEU A 1 113 ? -12.108 0.455 5.079 1.00 77.38 113 LEU A O 1
ATOM 861 N N . GLN A 1 114 ? -10.387 0.047 6.460 1.00 75.19 114 GLN A N 1
ATOM 862 C CA . GLN A 1 114 ? -10.640 -1.394 6.563 1.00 75.19 114 GLN A CA 1
ATOM 863 C C . GLN A 1 114 ? -11.977 -1.702 7.255 1.00 75.19 114 GLN A C 1
ATOM 865 O O . GLN A 1 114 ? -12.659 -2.654 6.883 1.00 75.19 114 GLN A O 1
ATOM 870 N N . GLN A 1 115 ? -12.384 -0.876 8.220 1.00 74.62 115 GLN A N 1
ATOM 871 C CA . GLN A 1 115 ? -13.636 -1.032 8.966 1.00 74.62 115 GLN A CA 1
ATOM 872 C C . GLN A 1 115 ? -14.855 -0.406 8.261 1.00 74.62 115 GLN A C 1
ATOM 874 O O . GLN A 1 115 ? -15.963 -0.440 8.797 1.00 74.62 115 GLN A O 1
ATOM 879 N N . GLY A 1 116 ? -14.684 0.166 7.063 1.00 66.88 116 GLY A N 1
ATOM 880 C CA . GLY A 1 116 ? -15.755 0.852 6.332 1.00 66.88 116 GLY A CA 1
ATOM 881 C C . GLY A 1 116 ? -16.145 2.210 6.930 1.00 66.88 116 GLY A C 1
ATOM 882 O O . GLY A 1 116 ? -17.234 2.716 6.653 1.00 66.88 116 GLY A O 1
ATOM 883 N N . GLY A 1 117 ? -15.275 2.784 7.763 1.00 63.97 117 GLY A N 1
ATOM 884 C CA . GLY A 1 117 ? -15.441 4.100 8.364 1.00 63.97 117 GLY A CA 1
ATOM 885 C C . GLY A 1 117 ? -15.213 5.243 7.372 1.00 63.97 117 GLY A C 1
ATOM 886 O O . GLY A 1 117 ? -14.579 5.090 6.328 1.00 63.97 117 GLY A O 1
ATOM 887 N N . HIS A 1 118 ? -15.734 6.422 7.714 1.00 65.88 118 HIS A N 1
ATOM 888 C CA . HIS A 1 118 ? -15.484 7.649 6.965 1.00 65.88 118 HIS A CA 1
ATOM 889 C C . HIS A 1 118 ? -14.280 8.380 7.564 1.00 65.88 118 HIS A C 1
ATOM 891 O O . HIS A 1 118 ? -14.418 9.116 8.541 1.00 65.88 118 HIS A O 1
ATOM 897 N N . ALA A 1 119 ? -13.109 8.191 6.968 1.00 66.00 119 ALA A N 1
ATOM 898 C CA . ALA A 1 119 ? -11.885 8.818 7.441 1.00 66.00 119 ALA A CA 1
ATOM 899 C C . ALA A 1 119 ? -11.688 10.227 6.841 1.00 66.00 119 ALA A C 1
ATOM 901 O O . ALA A 1 119 ? -12.019 10.470 5.675 1.00 66.00 119 ALA A O 1
ATOM 902 N N . ASP A 1 120 ? -11.132 11.166 7.617 1.00 74.94 120 ASP A N 1
ATOM 903 C CA . ASP A 1 120 ? -10.807 12.511 7.119 1.00 74.94 120 ASP A CA 1
ATOM 904 C C . ASP A 1 120 ? -9.662 12.444 6.098 1.00 74.94 120 ASP A C 1
ATOM 906 O O . ASP A 1 120 ? -8.493 12.197 6.413 1.00 74.94 120 ASP A O 1
ATOM 910 N N . ARG A 1 121 ? -10.021 12.675 4.835 1.00 75.56 121 ARG A N 1
ATOM 911 C CA . ARG A 1 121 ? -9.103 12.600 3.705 1.00 75.56 121 ARG A CA 1
ATOM 912 C C . ARG A 1 121 ? -8.051 13.703 3.719 1.00 75.56 121 ARG A C 1
ATOM 914 O O . ARG A 1 121 ? -6.937 13.459 3.263 1.00 75.56 121 ARG A O 1
ATOM 921 N N . GLN A 1 122 ? -8.382 14.905 4.187 1.00 75.31 122 GLN A N 1
ATOM 922 C CA . GLN A 1 122 ? -7.446 16.026 4.133 1.00 75.31 122 GLN A CA 1
ATOM 923 C C . GLN A 1 122 ? -6.313 15.813 5.138 1.00 75.31 122 GLN A C 1
ATOM 925 O O . GLN A 1 122 ? -5.143 15.835 4.757 1.00 75.31 122 GLN A O 1
ATOM 930 N N . VAL A 1 123 ? -6.668 15.466 6.377 1.00 72.25 123 VAL A N 1
ATOM 931 C CA . VAL A 1 123 ? -5.704 15.138 7.438 1.00 72.25 123 VAL A CA 1
ATOM 932 C C . VAL A 1 123 ? -4.808 13.959 7.037 1.00 72.25 123 VAL A C 1
ATOM 934 O O . VAL A 1 123 ? -3.596 14.003 7.252 1.00 72.25 123 VAL A O 1
ATOM 937 N N . SER A 1 124 ? -5.356 12.933 6.375 1.00 83.88 124 SER A N 1
ATOM 938 C CA . SER A 1 124 ? -4.541 11.815 5.881 1.00 83.88 124 SER A CA 1
ATOM 939 C C . SER A 1 124 ? -3.586 12.203 4.752 1.00 83.88 124 SER A C 1
ATOM 941 O O . SER A 1 124 ? -2.488 11.653 4.685 1.00 83.88 124 SER A O 1
ATOM 943 N N . MET A 1 125 ? -3.975 13.102 3.844 1.00 85.12 125 MET A N 1
ATOM 944 C CA . MET A 1 125 ? -3.101 13.543 2.750 1.00 85.12 125 MET A CA 1
ATOM 945 C C . MET A 1 125 ? -1.939 14.391 3.267 1.00 85.12 125 MET A C 1
ATOM 947 O O . MET A 1 125 ? -0.810 14.234 2.793 1.00 85.12 125 MET A O 1
ATOM 951 N N . ASP A 1 126 ? -2.188 15.239 4.263 1.00 88.06 126 ASP A N 1
ATOM 952 C CA . ASP A 1 126 ? -1.148 16.031 4.920 1.00 88.06 126 ASP A CA 1
ATOM 953 C C . ASP A 1 126 ? -0.186 15.130 5.705 1.00 88.06 126 ASP A C 1
ATOM 955 O O . ASP A 1 126 ? 1.036 15.281 5.604 1.00 88.06 126 ASP A O 1
ATOM 959 N N . ALA A 1 127 ? -0.715 14.128 6.416 1.00 89.44 127 ALA A N 1
ATOM 960 C CA . ALA A 1 127 ? 0.088 13.114 7.095 1.00 89.44 127 ALA A CA 1
ATOM 961 C C . ALA A 1 127 ? 0.924 12.289 6.106 1.00 89.44 127 ALA A C 1
ATOM 963 O O . ALA A 1 127 ? 2.122 12.103 6.321 1.00 89.44 127 ALA A O 1
ATOM 964 N N . LEU A 1 128 ? 0.332 11.857 4.988 1.00 87.25 128 LEU A N 1
ATOM 965 C CA . LEU A 1 128 ? 1.048 11.144 3.933 1.00 87.25 128 LEU A CA 1
ATOM 966 C C . LEU A 1 128 ? 2.174 12.006 3.380 1.00 87.25 128 LEU A C 1
ATOM 968 O O . LEU A 1 128 ? 3.322 11.580 3.357 1.00 87.25 128 LEU A O 1
ATOM 972 N N . THR A 1 129 ? 1.871 13.240 2.995 1.00 89.25 129 THR A N 1
ATOM 973 C CA . THR A 1 129 ? 2.863 14.172 2.453 1.00 89.25 129 THR A CA 1
ATOM 974 C C . THR A 1 129 ? 3.999 14.403 3.446 1.00 89.25 129 THR A C 1
ATOM 976 O O . THR A 1 129 ? 5.162 14.317 3.063 1.00 89.25 129 THR A O 1
ATOM 979 N N . SER A 1 130 ? 3.680 14.606 4.725 1.00 89.38 130 SER A N 1
ATOM 980 C CA . SER A 1 130 ? 4.664 14.801 5.794 1.00 89.38 130 SER A CA 1
ATOM 981 C C . SER A 1 130 ? 5.571 13.579 5.978 1.00 89.38 130 SER A C 1
ATOM 983 O O . SER A 1 130 ? 6.794 13.720 6.065 1.00 89.38 130 SER A O 1
ATOM 985 N N . ALA A 1 131 ? 4.993 12.373 5.990 1.00 88.62 131 ALA A N 1
ATOM 986 C CA . ALA A 1 131 ? 5.751 11.130 6.088 1.00 88.62 131 ALA A CA 1
ATOM 987 C C . ALA A 1 131 ? 6.645 10.917 4.857 1.00 88.62 131 ALA A C 1
ATOM 989 O O . ALA A 1 131 ? 7.840 10.658 4.998 1.00 88.62 131 ALA A O 1
ATOM 990 N N . LEU A 1 132 ? 6.099 11.101 3.650 1.00 87.00 132 LEU A N 1
ATOM 991 C CA . LEU A 1 132 ? 6.840 10.947 2.397 1.00 87.00 132 LEU A CA 1
ATOM 992 C C . LEU A 1 132 ? 7.967 11.970 2.278 1.00 87.00 132 LEU A C 1
ATOM 994 O O . LEU A 1 132 ? 9.060 11.602 1.864 1.00 87.00 132 LEU A O 1
ATOM 998 N N . GLN A 1 133 ? 7.742 13.230 2.657 1.00 87.81 133 GLN A N 1
ATOM 999 C CA . GLN A 1 133 ? 8.784 14.257 2.665 1.00 87.81 133 GLN A CA 1
ATOM 1000 C C . GLN A 1 133 ? 9.938 13.863 3.585 1.00 87.81 133 GLN A C 1
ATOM 1002 O O . GLN A 1 133 ? 11.096 13.969 3.184 1.00 87.81 133 GLN A O 1
ATOM 1007 N N . ARG A 1 134 ? 9.639 13.344 4.782 1.00 88.12 134 ARG A N 1
ATOM 1008 C CA . ARG A 1 134 ? 10.663 12.863 5.715 1.00 88.12 134 ARG A CA 1
ATOM 1009 C C . ARG A 1 134 ? 11.434 11.674 5.146 1.00 88.12 134 ARG A C 1
ATOM 1011 O O . ARG A 1 134 ? 12.660 11.717 5.088 1.00 88.12 134 ARG A O 1
ATOM 1018 N N . SER A 1 135 ? 10.729 10.659 4.651 1.00 80.56 135 SER A N 1
ATOM 1019 C CA . SER A 1 135 ? 11.351 9.463 4.069 1.00 80.56 135 SER A CA 1
ATOM 1020 C C . SER A 1 135 ? 12.083 9.751 2.746 1.00 80.56 135 SER A C 1
ATOM 1022 O O . SER A 1 135 ? 13.005 9.034 2.360 1.00 80.56 135 SER A O 1
ATOM 1024 N N . ALA A 1 136 ? 11.703 10.804 2.024 1.00 77.88 136 ALA A N 1
ATOM 1025 C CA . ALA A 1 136 ? 12.392 11.248 0.818 1.00 77.88 136 ALA A CA 1
ATOM 1026 C C . ALA A 1 136 ? 13.626 12.115 1.120 1.00 77.88 136 ALA A C 1
ATOM 1028 O O . ALA A 1 136 ? 14.508 12.206 0.271 1.00 77.88 136 ALA A O 1
ATOM 1029 N N . TRP A 1 137 ? 13.722 12.740 2.297 1.00 62.66 137 TRP A N 1
ATOM 1030 C CA . TRP A 1 137 ? 14.843 13.624 2.638 1.00 62.66 137 TRP A CA 1
ATOM 1031 C C . TRP A 1 137 ? 16.118 12.867 3.040 1.00 62.66 137 TRP A C 1
ATOM 1033 O O . TRP A 1 137 ? 17.223 13.384 2.905 1.00 62.66 137 TRP A 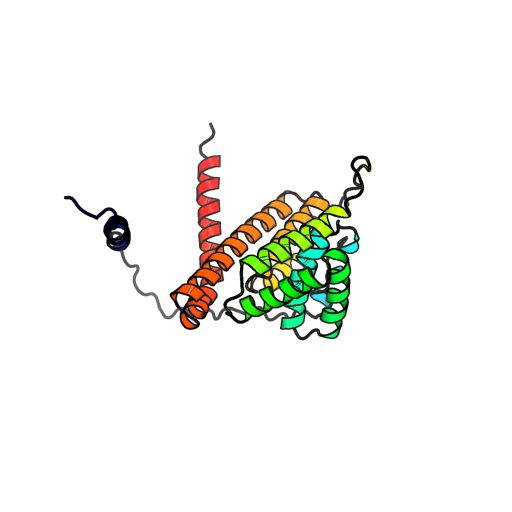O 1
ATOM 1043 N N . GLU A 1 138 ? 15.999 11.606 3.450 1.00 60.12 138 GLU A N 1
ATOM 1044 C CA . GLU A 1 138 ? 17.137 10.727 3.762 1.00 60.12 138 GLU A CA 1
ATOM 1045 C C . GLU A 1 138 ? 17.845 10.151 2.512 1.00 60.12 138 GLU A C 1
ATOM 1047 O O . GLU A 1 138 ? 18.630 9.202 2.591 1.00 60.12 138 GLU A O 1
ATOM 1052 N N . GLN A 1 139 ? 17.607 10.718 1.325 1.00 53.94 139 GLN A N 1
ATOM 1053 C CA . GLN A 1 139 ? 18.334 10.332 0.117 1.00 53.94 139 GLN A CA 1
ATOM 1054 C C . GLN A 1 139 ? 19.814 10.743 0.239 1.00 53.94 139 GLN A C 1
ATOM 1056 O O . GLN A 1 139 ? 20.114 11.906 0.523 1.00 53.94 139 GLN A O 1
ATOM 1061 N N . PRO A 1 140 ? 20.775 9.834 -0.020 1.00 49.12 140 PRO A N 1
ATOM 1062 C CA . PRO A 1 140 ? 22.174 10.214 -0.158 1.00 49.12 140 PRO A CA 1
ATOM 1063 C C . PRO A 1 140 ? 22.292 11.257 -1.273 1.00 49.12 140 PRO A C 1
ATOM 1065 O O . PRO A 1 140 ? 21.751 11.049 -2.357 1.00 49.12 140 PRO A O 1
ATOM 1068 N N . GLY A 1 141 ? 22.981 12.367 -0.995 1.00 51.06 141 GLY A N 1
ATOM 1069 C CA . GLY A 1 141 ? 23.108 13.504 -1.908 1.00 51.06 141 GLY A CA 1
ATOM 1070 C C . GLY A 1 141 ? 23.588 13.149 -3.330 1.00 51.06 141 GLY A C 1
ATOM 1071 O O . GLY A 1 141 ? 24.075 12.042 -3.575 1.00 51.06 141 GLY A O 1
ATOM 1072 N N . PRO A 1 142 ? 23.516 14.112 -4.267 1.00 53.00 142 PRO A N 1
ATOM 1073 C CA . PRO A 1 142 ? 23.502 13.903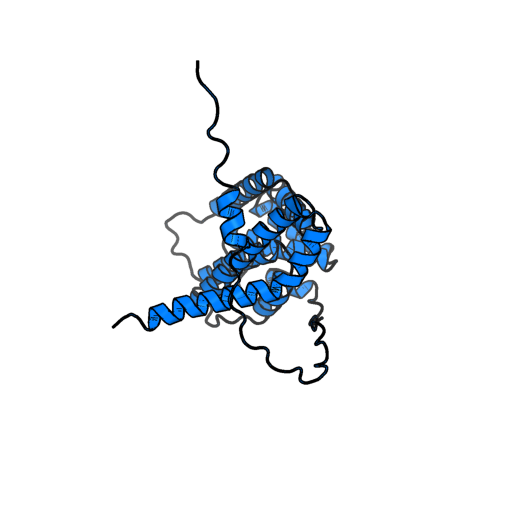 -5.725 1.00 53.00 142 PRO A CA 1
ATOM 1074 C C . PRO A 1 142 ? 24.725 13.206 -6.356 1.00 53.00 142 PRO A C 1
ATOM 1076 O O . PRO A 1 142 ? 24.731 12.987 -7.560 1.00 53.00 142 PRO A O 1
ATOM 1079 N N . ASN A 1 143 ? 25.752 12.837 -5.582 1.00 48.19 143 ASN A N 1
ATOM 1080 C CA . ASN A 1 143 ? 27.045 12.363 -6.085 1.00 48.19 143 ASN A CA 1
ATOM 1081 C C . ASN A 1 143 ? 27.462 10.952 -5.639 1.00 48.19 143 ASN A C 1
ATOM 1083 O O . ASN A 1 143 ? 28.609 10.558 -5.843 1.00 48.19 143 ASN A O 1
ATOM 1087 N N . ARG A 1 144 ? 26.570 10.153 -5.043 1.00 55.22 144 ARG A N 1
ATOM 1088 C CA . ARG A 1 144 ? 26.850 8.718 -4.878 1.00 55.22 144 ARG A CA 1
ATOM 1089 C C . ARG A 1 144 ? 26.230 7.961 -6.041 1.00 55.22 144 ARG A C 1
ATOM 1091 O O . ARG A 1 144 ? 25.011 7.849 -6.112 1.00 55.22 144 ARG A O 1
ATOM 1098 N N . VAL A 1 145 ? 27.079 7.423 -6.922 1.00 49.12 145 VAL A N 1
ATOM 1099 C CA . VAL A 1 145 ? 26.686 6.392 -7.893 1.00 49.12 145 VAL A CA 1
ATOM 1100 C C . VAL A 1 145 ? 25.961 5.304 -7.107 1.00 49.12 145 VAL A C 1
ATOM 1102 O O . VAL A 1 145 ? 26.559 4.592 -6.296 1.00 49.12 145 VAL A O 1
ATOM 1105 N N . ARG A 1 146 ? 24.638 5.264 -7.267 1.00 56.12 146 ARG A N 1
ATOM 1106 C CA . ARG A 1 146 ? 23.758 4.342 -6.559 1.00 56.12 146 ARG A CA 1
ATOM 1107 C C . ARG A 1 146 ? 24.175 2.933 -6.963 1.00 56.12 146 ARG A C 1
ATOM 1109 O O . ARG A 1 146 ? 24.140 2.589 -8.139 1.00 56.12 146 ARG A O 1
ATOM 1116 N N . ARG A 1 147 ? 24.630 2.134 -5.995 1.00 53.75 147 ARG A N 1
ATOM 1117 C CA . ARG A 1 147 ? 24.913 0.716 -6.217 1.00 53.75 147 ARG A CA 1
ATOM 1118 C C . ARG A 1 147 ? 23.564 0.016 -6.317 1.00 53.75 147 ARG A C 1
ATOM 1120 O O . ARG A 1 147 ? 22.969 -0.310 -5.297 1.00 53.75 147 ARG A O 1
ATOM 1127 N N . TRP A 1 148 ? 23.057 -0.100 -7.539 1.00 57.91 148 TRP A N 1
ATOM 1128 C CA . TRP A 1 148 ? 21.864 -0.880 -7.841 1.00 57.91 148 TRP A CA 1
ATOM 1129 C C . TRP A 1 148 ? 22.091 -2.301 -7.331 1.00 57.91 148 TRP A C 1
ATOM 1131 O O . TRP A 1 148 ? 23.149 -2.892 -7.574 1.00 57.91 148 TRP A O 1
ATOM 1141 N N . LEU A 1 149 ? 21.132 -2.821 -6.570 1.00 58.88 149 LEU A N 1
ATOM 1142 C CA . LEU A 1 149 ? 21.123 -4.230 -6.208 1.00 58.88 149 LEU A CA 1
ATOM 1143 C C . LEU A 1 149 ? 20.777 -4.976 -7.492 1.00 58.88 149 LEU A C 1
ATOM 1145 O O . LEU A 1 149 ? 19.615 -5.058 -7.865 1.00 58.88 149 LEU A O 1
ATOM 1149 N N . SER A 1 150 ? 21.802 -5.427 -8.212 1.00 57.69 150 SER A N 1
ATOM 1150 C CA . SER A 1 150 ? 21.628 -6.265 -9.393 1.00 57.69 150 SER A CA 1
ATOM 1151 C C . SER A 1 150 ? 21.171 -7.639 -8.922 1.00 57.69 150 SER A C 1
ATOM 1153 O O . SER A 1 150 ? 21.993 -8.524 -8.687 1.00 57.69 150 SER A O 1
ATOM 1155 N N . TYR A 1 151 ? 19.868 -7.787 -8.718 1.00 64.31 151 TYR A N 1
ATOM 1156 C CA . TYR A 1 151 ? 19.248 -9.077 -8.478 1.00 64.31 151 TYR A CA 1
ATOM 1157 C C . TYR A 1 151 ? 18.868 -9.667 -9.839 1.00 64.31 151 TYR A C 1
ATOM 1159 O O . TYR A 1 151 ? 18.240 -8.997 -10.652 1.00 64.31 151 TYR A O 1
ATOM 1167 N N . SER A 1 152 ? 19.346 -10.876 -10.138 1.00 64.69 152 SER A N 1
ATOM 1168 C CA . SER A 1 152 ? 19.209 -11.488 -11.468 1.00 64.69 152 SER A CA 1
ATOM 1169 C C . SER A 1 152 ? 17.854 -12.156 -11.707 1.00 64.69 152 SER A C 1
ATOM 1171 O O . SER A 1 152 ? 17.601 -12.590 -12.825 1.00 64.69 152 SER A O 1
ATOM 1173 N N . ASP A 1 153 ? 17.012 -12.259 -10.677 1.00 80.69 153 ASP A N 1
ATOM 1174 C CA . ASP A 1 153 ? 15.716 -12.932 -10.729 1.00 80.69 153 ASP A CA 1
ATOM 1175 C C . ASP A 1 153 ? 14.601 -11.967 -10.302 1.00 80.69 153 ASP A C 1
ATOM 1177 O O . ASP A 1 153 ? 14.437 -11.659 -9.129 1.00 80.69 153 ASP A O 1
ATOM 1181 N N . CYS A 1 154 ? 13.857 -11.406 -11.250 1.00 86.06 154 CYS A N 1
ATOM 1182 C CA . CYS A 1 154 ? 12.803 -10.441 -10.920 1.00 86.06 154 CYS A CA 1
ATOM 1183 C C . CYS A 1 154 ? 11.515 -11.099 -10.403 1.00 86.06 154 CYS A C 1
ATOM 1185 O O . CYS A 1 154 ? 10.578 -10.378 -10.042 1.00 86.06 154 CYS A O 1
ATOM 1187 N N . ASP A 1 155 ? 11.471 -12.432 -10.346 1.00 85.88 155 ASP A N 1
ATOM 1188 C CA . ASP A 1 155 ? 10.353 -13.180 -9.803 1.00 85.88 155 ASP A CA 1
ATOM 1189 C C . ASP A 1 155 ? 10.650 -13.606 -8.367 1.00 85.88 155 ASP A C 1
ATOM 1191 O O . ASP A 1 155 ? 11.591 -14.328 -8.048 1.00 85.88 155 ASP A O 1
ATOM 1195 N N . ASN A 1 156 ? 9.826 -13.096 -7.458 1.00 85.81 156 ASN A N 1
ATOM 1196 C CA . ASN A 1 156 ? 9.940 -13.371 -6.041 1.00 85.81 156 ASN A CA 1
ATOM 1197 C C . ASN A 1 156 ? 8.627 -13.971 -5.546 1.00 85.81 156 ASN A C 1
ATOM 1199 O O . ASN A 1 156 ? 7.667 -13.255 -5.267 1.00 85.81 156 ASN A O 1
ATOM 1203 N N . GLU A 1 157 ? 8.616 -15.292 -5.399 1.00 86.50 157 GLU A N 1
ATOM 1204 C CA . GLU A 1 157 ? 7.462 -16.067 -4.927 1.00 86.50 157 GLU A CA 1
ATOM 1205 C C . GLU A 1 157 ? 6.942 -15.584 -3.568 1.00 86.50 157 GLU A C 1
ATOM 1207 O O . GLU A 1 157 ? 5.736 -15.521 -3.322 1.00 86.50 157 GLU A O 1
ATOM 1212 N N . GLN A 1 158 ? 7.852 -15.191 -2.673 1.00 86.19 158 GLN A N 1
ATOM 1213 C CA . GLN A 1 158 ? 7.485 -14.713 -1.343 1.00 86.19 158 GLN A CA 1
ATOM 1214 C C . GLN A 1 158 ? 6.741 -13.379 -1.419 1.00 86.19 158 GLN A C 1
ATOM 1216 O O . GLN A 1 158 ? 5.783 -13.153 -0.678 1.00 86.19 158 GLN A O 1
ATOM 1221 N N . GLU A 1 159 ? 7.190 -12.499 -2.303 1.00 91.12 159 GLU A N 1
ATOM 1222 C CA . GLU A 1 159 ? 6.572 -11.205 -2.551 1.00 91.12 159 GLU A CA 1
ATOM 1223 C C . GLU A 1 159 ? 5.244 -11.364 -3.305 1.00 91.12 159 GLU A C 1
ATOM 1225 O O . GLU A 1 159 ? 4.253 -10.749 -2.926 1.00 91.12 159 GLU A O 1
ATOM 1230 N N . GLN A 1 160 ? 5.172 -12.265 -4.288 1.00 90.31 160 GLN A N 1
ATOM 1231 C CA . GLN A 1 160 ? 3.939 -12.584 -5.007 1.00 90.31 160 GLN A CA 1
ATOM 1232 C C . GLN A 1 160 ? 2.850 -13.120 -4.064 1.00 90.31 160 GLN A C 1
ATOM 1234 O O . GLN A 1 160 ? 1.706 -12.670 -4.110 1.00 90.31 160 GLN A O 1
ATOM 1239 N N . SER A 1 161 ? 3.221 -14.012 -3.145 1.00 87.19 161 SER A N 1
ATOM 1240 C CA . SER A 1 161 ? 2.305 -14.536 -2.131 1.00 87.19 161 SER A CA 1
ATOM 1241 C C . SER A 1 161 ? 1.791 -13.441 -1.185 1.00 87.19 161 SER A C 1
ATOM 1243 O O . SER A 1 161 ? 0.603 -13.403 -0.858 1.00 87.19 161 SER A O 1
ATOM 1245 N N . MET A 1 162 ? 2.655 -12.503 -0.776 1.00 89.06 162 MET A N 1
ATOM 1246 C CA . MET A 1 162 ? 2.219 -11.333 -0.006 1.00 89.06 162 MET A CA 1
ATOM 1247 C C . MET A 1 162 ? 1.292 -10.435 -0.830 1.00 89.06 162 MET A C 1
ATOM 1249 O O . MET A 1 162 ? 0.269 -10.002 -0.309 1.00 89.06 162 MET A O 1
ATOM 1253 N N . HIS A 1 163 ? 1.617 -10.169 -2.096 1.00 88.88 163 HIS A N 1
ATOM 1254 C CA . HIS A 1 163 ? 0.804 -9.344 -2.988 1.00 88.88 163 HIS A CA 1
ATOM 1255 C C . HIS A 1 163 ? -0.624 -9.889 -3.127 1.00 88.88 163 HIS A C 1
ATOM 1257 O O . HIS A 1 163 ? -1.582 -9.122 -3.054 1.00 88.88 163 HIS A O 1
ATOM 1263 N N . GLU A 1 164 ? -0.782 -11.207 -3.258 1.00 87.19 164 GLU A N 1
ATOM 1264 C CA . GLU A 1 164 ? -2.094 -11.852 -3.368 1.00 87.19 164 GLU A CA 1
ATOM 1265 C C . GLU A 1 164 ? -2.962 -11.675 -2.120 1.00 87.19 164 GLU A C 1
ATOM 1267 O O . GLU A 1 164 ? -4.171 -11.483 -2.246 1.00 87.19 164 GLU A O 1
ATOM 1272 N N . VAL A 1 165 ? -2.364 -11.707 -0.925 1.00 85.25 165 VAL A N 1
ATOM 1273 C CA . VAL A 1 165 ? -3.093 -11.568 0.345 1.00 85.25 165 VAL A CA 1
ATOM 1274 C C . VAL A 1 165 ? -3.299 -10.101 0.710 1.00 85.25 165 VAL A C 1
ATOM 1276 O O . VAL A 1 165 ? -4.422 -9.657 0.942 1.00 85.25 165 VAL A O 1
ATOM 1279 N N . VAL A 1 166 ? -2.222 -9.318 0.724 1.00 86.50 166 VAL A N 1
ATOM 1280 C CA . VAL A 1 166 ? -2.238 -7.899 1.104 1.00 86.50 166 VAL A CA 1
ATOM 1281 C C . VAL A 1 166 ? -3.026 -7.073 0.088 1.00 86.50 166 VAL A C 1
ATOM 1283 O O . VAL A 1 166 ? -3.729 -6.138 0.467 1.00 86.50 166 VAL A O 1
ATOM 1286 N N . GLY A 1 167 ? -2.984 -7.445 -1.194 1.00 81.19 167 GLY A N 1
ATOM 1287 C CA . GLY A 1 167 ? -3.731 -6.782 -2.262 1.00 81.19 167 GLY A CA 1
ATOM 1288 C C . GLY A 1 167 ? -5.251 -6.854 -2.099 1.00 81.19 167 GLY A C 1
ATOM 1289 O O . GLY A 1 167 ? -5.962 -6.048 -2.693 1.00 81.19 167 GLY A O 1
ATOM 1290 N N . GLN A 1 168 ? -5.769 -7.775 -1.282 1.00 76.00 168 GLN A N 1
ATOM 1291 C CA . GLN A 1 168 ? -7.205 -7.887 -1.007 1.00 76.00 168 GLN A CA 1
ATOM 1292 C C . GLN A 1 168 ? -7.673 -6.925 0.087 1.00 76.00 168 GLN A C 1
ATOM 1294 O O . GLN A 1 168 ? -8.853 -6.572 0.127 1.00 76.00 168 GLN A O 1
ATOM 1299 N N . LEU A 1 169 ? -6.756 -6.435 0.925 1.00 78.00 169 LEU A N 1
ATOM 1300 C CA . LEU A 1 169 ? -7.067 -5.498 1.996 1.00 78.00 169 LEU A CA 1
ATOM 1301 C C . LEU A 1 169 ? -7.344 -4.099 1.405 1.00 78.00 169 LEU A C 1
ATOM 1303 O O . LEU A 1 169 ? -6.527 -3.597 0.617 1.00 78.00 169 LEU A O 1
ATOM 1307 N N . PRO A 1 170 ? -8.502 -3.476 1.703 1.00 68.88 170 PRO A N 1
ATOM 1308 C CA . PRO A 1 170 ? -8.816 -2.117 1.254 1.00 68.88 170 PRO A CA 1
ATOM 1309 C C . PRO A 1 170 ? -7.759 -1.125 1.736 1.00 68.88 170 PRO A C 1
ATOM 1311 O O . PRO A 1 170 ? -7.283 -1.260 2.864 1.00 68.88 170 PRO A O 1
ATOM 1314 N N . ALA A 1 171 ? -7.393 -0.150 0.899 1.00 74.75 171 ALA A N 1
ATOM 1315 C CA . ALA A 1 171 ? -6.325 0.831 1.123 1.00 74.75 171 ALA A CA 1
ATOM 1316 C C . ALA A 1 171 ? -4.908 0.242 1.250 1.00 74.75 171 ALA A C 1
ATOM 1318 O O . ALA A 1 171 ? -3.985 0.688 0.577 1.00 74.75 171 ALA A O 1
ATOM 1319 N N . VAL A 1 172 ? -4.714 -0.804 2.049 1.00 86.62 172 VAL A N 1
ATOM 1320 C CA . VAL A 1 172 ? -3.425 -1.465 2.288 1.00 86.62 172 VAL A CA 1
ATOM 1321 C C . VAL A 1 172 ? -2.791 -1.973 0.986 1.00 86.62 172 VAL A C 1
ATOM 1323 O O . VAL A 1 172 ? -1.591 -1.782 0.778 1.00 86.62 172 VAL A O 1
ATOM 1326 N N . GLY A 1 173 ? -3.590 -2.555 0.082 1.00 88.12 173 GLY A N 1
ATOM 1327 C CA . GLY A 1 173 ? -3.113 -3.044 -1.216 1.00 88.12 173 GLY A CA 1
ATOM 1328 C C . GLY A 1 173 ? -2.476 -1.952 -2.082 1.00 88.12 173 GLY A C 1
ATOM 1329 O O . GLY A 1 173 ? -1.417 -2.175 -2.666 1.00 88.12 173 GLY A O 1
ATOM 1330 N N . ALA A 1 174 ? -3.045 -0.742 -2.090 1.00 89.62 174 ALA A N 1
ATOM 1331 C CA . ALA A 1 174 ? -2.502 0.390 -2.836 1.00 89.62 174 ALA A CA 1
ATOM 1332 C C . ALA A 1 174 ? -1.105 0.803 -2.340 1.00 89.62 174 ALA A C 1
ATOM 1334 O O . ALA A 1 174 ? -0.184 0.979 -3.143 1.00 89.62 174 ALA A O 1
ATOM 1335 N N . TYR A 1 175 ? -0.923 0.910 -1.018 1.00 90.56 175 TYR A N 1
ATOM 1336 C CA . TYR A 1 175 ? 0.376 1.233 -0.414 1.00 90.56 175 TYR A CA 1
ATOM 1337 C C . TYR A 1 175 ? 1.406 0.131 -0.667 1.00 90.56 175 TYR A C 1
ATOM 1339 O O . TYR A 1 175 ? 2.552 0.433 -1.011 1.00 90.56 175 TYR A O 1
ATOM 1347 N N . TYR A 1 176 ? 0.995 -1.136 -0.551 1.00 93.69 176 TYR A N 1
ATOM 1348 C CA . TYR A 1 176 ? 1.864 -2.273 -0.839 1.00 93.69 176 TYR A CA 1
ATOM 1349 C C . TYR A 1 176 ? 2.329 -2.261 -2.297 1.00 93.69 176 TYR A C 1
ATOM 1351 O O . TYR A 1 176 ? 3.523 -2.377 -2.562 1.00 93.69 176 TYR A O 1
ATOM 1359 N N . ASN A 1 177 ? 1.414 -2.045 -3.242 1.00 94.25 177 ASN A N 1
ATOM 1360 C CA . ASN A 1 177 ? 1.719 -2.024 -4.670 1.00 94.25 177 ASN A CA 1
ATOM 1361 C C . ASN A 1 177 ? 2.596 -0.842 -5.085 1.00 94.25 177 ASN A C 1
ATOM 1363 O O . ASN A 1 177 ? 3.546 -1.014 -5.848 1.00 94.25 177 ASN A O 1
ATOM 1367 N N . LEU A 1 178 ? 2.365 0.346 -4.526 1.00 92.38 178 LEU A N 1
ATOM 1368 C CA . LEU A 1 178 ? 3.240 1.493 -4.766 1.00 92.38 178 LEU A CA 1
ATOM 1369 C C . LEU A 1 178 ? 4.643 1.275 -4.173 1.00 92.38 178 LEU A C 1
ATOM 1371 O O . LEU A 1 178 ? 5.654 1.574 -4.812 1.00 92.38 178 LEU A O 1
ATOM 1375 N N . GLY A 1 179 ? 4.712 0.732 -2.956 1.00 92.44 179 GLY A N 1
ATOM 1376 C CA . GLY A 1 179 ? 5.972 0.416 -2.294 1.00 92.44 179 GLY A CA 1
ATOM 1377 C C . GLY A 1 179 ? 6.767 -0.669 -3.026 1.00 92.44 179 GLY A C 1
ATOM 1378 O O . GLY A 1 179 ? 7.975 -0.520 -3.224 1.00 92.44 179 GLY A O 1
ATOM 1379 N N . THR A 1 180 ? 6.097 -1.727 -3.490 1.00 93.94 180 THR A N 1
ATOM 1380 C CA . THR A 1 180 ? 6.729 -2.825 -4.237 1.00 93.94 180 THR A CA 1
ATOM 1381 C C . THR A 1 180 ? 7.098 -2.427 -5.667 1.00 93.94 180 THR A C 1
ATOM 1383 O O . THR A 1 180 ? 8.124 -2.872 -6.178 1.00 93.94 180 THR A O 1
ATOM 1386 N N . ALA A 1 181 ? 6.367 -1.500 -6.294 1.00 94.75 181 ALA A N 1
ATOM 1387 C CA . ALA A 1 181 ? 6.783 -0.886 -7.555 1.00 94.75 181 ALA A CA 1
ATOM 1388 C C 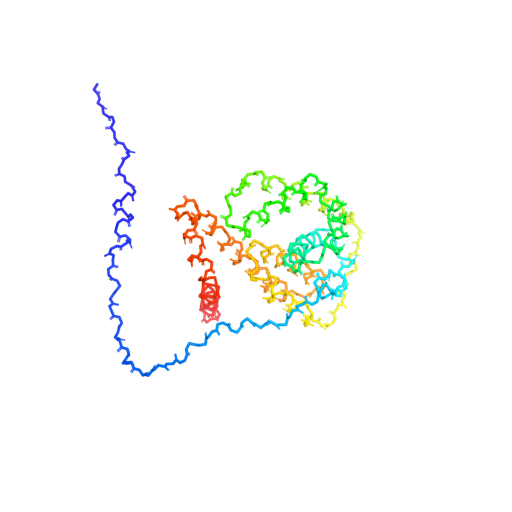. ALA A 1 181 ? 8.141 -0.183 -7.415 1.00 94.75 181 ALA A C 1
ATOM 1390 O O . ALA A 1 181 ? 9.047 -0.392 -8.223 1.00 94.75 181 ALA A O 1
ATOM 1391 N N . LEU A 1 182 ? 8.317 0.606 -6.349 1.00 91.94 182 LEU A N 1
ATOM 1392 C CA . LEU A 1 182 ? 9.596 1.246 -6.045 1.00 91.94 182 LEU A CA 1
ATOM 1393 C C . LEU A 1 182 ? 10.677 0.216 -5.688 1.00 91.94 182 LEU A C 1
ATOM 1395 O O . LEU A 1 182 ? 11.800 0.337 -6.167 1.00 91.94 182 LEU A O 1
ATOM 1399 N N . TYR A 1 183 ? 10.352 -0.806 -4.893 1.00 90.81 183 TYR A N 1
ATOM 1400 C CA . TYR A 1 183 ? 11.253 -1.926 -4.585 1.00 90.81 183 TYR A CA 1
ATOM 1401 C C . TYR A 1 183 ? 11.833 -2.571 -5.849 1.00 90.81 183 TYR A C 1
ATOM 1403 O O . TYR A 1 183 ? 13.053 -2.665 -5.982 1.00 90.81 183 TYR A O 1
ATOM 1411 N N . TYR A 1 184 ? 10.984 -2.961 -6.803 1.00 91.31 184 TYR A N 1
ATOM 1412 C CA . TYR A 1 184 ? 11.435 -3.552 -8.061 1.00 91.31 184 TYR A CA 1
ATOM 1413 C C . TYR A 1 184 ? 12.173 -2.545 -8.944 1.00 91.31 184 TYR A C 1
ATOM 1415 O O . TYR A 1 184 ? 13.171 -2.906 -9.567 1.00 91.31 184 TYR A O 1
ATOM 1423 N N . ALA A 1 185 ? 11.774 -1.269 -8.933 1.00 90.62 185 ALA A N 1
ATOM 1424 C CA . ALA A 1 185 ? 12.510 -0.226 -9.638 1.00 90.62 185 ALA A CA 1
ATOM 1425 C C . ALA A 1 185 ? 13.946 -0.098 -9.103 1.00 90.62 185 ALA A C 1
ATOM 1427 O O . ALA A 1 185 ? 14.881 -0.037 -9.895 1.00 90.62 185 ALA A O 1
ATOM 1428 N N . PHE A 1 186 ? 14.153 -0.138 -7.780 1.00 85.88 186 PHE A N 1
ATOM 1429 C CA . PHE A 1 186 ? 15.489 -0.077 -7.163 1.00 85.88 186 PHE A CA 1
ATOM 1430 C C . PHE A 1 186 ? 16.369 -1.302 -7.430 1.00 85.88 186 PHE A C 1
ATOM 1432 O O . PHE A 1 186 ? 17.593 -1.209 -7.303 1.00 85.88 186 PHE A O 1
ATOM 1439 N N . GLN A 1 187 ? 15.765 -2.422 -7.818 1.00 85.69 187 GLN A N 1
ATOM 1440 C CA . GLN A 1 187 ? 16.461 -3.646 -8.216 1.00 85.69 187 GLN A CA 1
ATOM 1441 C C . GLN A 1 187 ? 16.658 -3.759 -9.734 1.00 85.69 187 GLN A C 1
ATOM 1443 O O . GLN A 1 187 ? 17.096 -4.796 -10.217 1.00 85.69 187 GLN A O 1
ATOM 1448 N N . SER A 1 188 ? 16.339 -2.707 -10.497 1.00 87.31 188 SER A N 1
ATOM 1449 C CA . SER A 1 188 ? 16.382 -2.708 -11.967 1.00 87.31 188 SER A CA 1
ATOM 1450 C C . SER A 1 188 ? 15.391 -3.678 -12.636 1.00 87.31 188 SER A C 1
ATOM 1452 O O . SER A 1 188 ? 15.535 -3.994 -13.814 1.00 87.31 188 SER A O 1
ATOM 1454 N N . CYS A 1 189 ? 14.340 -4.096 -11.927 1.00 90.38 189 CYS A N 1
ATOM 1455 C CA . CYS A 1 189 ? 13.260 -4.940 -12.442 1.00 90.38 189 CYS A CA 1
ATOM 1456 C C . CYS A 1 189 ? 12.111 -4.075 -12.984 1.00 90.38 189 CYS A C 1
ATOM 1458 O O . CYS A 1 189 ? 11.051 -3.962 -12.364 1.00 90.38 189 CYS A O 1
ATOM 1460 N N . SER A 1 190 ? 12.325 -3.410 -14.125 1.00 90.38 190 SER A N 1
ATOM 1461 C CA . SER A 1 190 ? 11.389 -2.382 -14.614 1.00 90.38 190 SER A CA 1
ATOM 1462 C C . SER A 1 190 ? 10.014 -2.926 -15.010 1.00 90.38 190 SER A C 1
ATOM 1464 O O . SER A 1 190 ? 9.016 -2.236 -14.795 1.00 90.38 190 SER A O 1
ATOM 1466 N N . ASP A 1 191 ? 9.943 -4.128 -15.582 1.00 92.88 191 ASP A N 1
ATOM 1467 C CA . ASP A 1 191 ? 8.667 -4.714 -16.008 1.00 92.88 191 ASP A CA 1
ATOM 1468 C C . ASP A 1 191 ? 7.781 -5.019 -14.799 1.00 92.88 191 ASP A C 1
ATOM 1470 O O . ASP A 1 191 ? 6.635 -4.567 -14.734 1.00 92.88 191 ASP A O 1
ATOM 1474 N N . LYS A 1 192 ? 8.360 -5.661 -13.776 1.00 92.62 192 LYS A N 1
ATOM 1475 C CA . LYS A 1 192 ? 7.685 -5.929 -12.501 1.00 92.62 192 LYS A CA 1
ATOM 1476 C C . LYS A 1 192 ? 7.308 -4.631 -11.783 1.00 92.62 192 LYS A C 1
ATOM 1478 O O . LYS A 1 192 ? 6.196 -4.493 -11.283 1.00 92.62 192 LYS A O 1
ATOM 1483 N N . ALA A 1 193 ? 8.191 -3.630 -11.789 1.00 93.25 193 ALA A N 1
ATOM 1484 C CA . ALA A 1 193 ? 7.897 -2.319 -11.212 1.00 93.25 193 ALA A CA 1
ATOM 1485 C C . ALA A 1 193 ? 6.681 -1.651 -11.874 1.00 93.25 193 ALA A C 1
ATOM 1487 O O . ALA A 1 193 ? 5.812 -1.114 -11.186 1.00 93.25 193 ALA A O 1
ATOM 1488 N N . LYS A 1 194 ? 6.589 -1.713 -13.208 1.00 94.06 194 LYS A N 1
ATOM 1489 C CA . LYS A 1 194 ? 5.451 -1.185 -13.970 1.00 94.06 194 LYS A CA 1
ATOM 1490 C C . LYS A 1 194 ? 4.169 -1.963 -13.680 1.00 94.06 194 LYS A C 1
ATOM 1492 O O . LYS A 1 194 ? 3.114 -1.348 -13.541 1.00 94.06 194 LYS A O 1
ATOM 1497 N N . GLU A 1 195 ? 4.257 -3.286 -13.575 1.00 93.38 195 GLU A N 1
ATOM 1498 C CA . GLU A 1 195 ? 3.133 -4.148 -13.205 1.00 93.38 195 GLU A CA 1
ATOM 1499 C C . GLU A 1 195 ? 2.544 -3.737 -11.850 1.00 93.38 195 GLU A C 1
ATOM 1501 O O . GLU A 1 195 ? 1.351 -3.444 -11.764 1.00 93.38 195 GLU A O 1
ATOM 1506 N N . ARG A 1 196 ? 3.388 -3.597 -10.821 1.00 93.31 196 ARG A N 1
ATOM 1507 C CA . ARG A 1 196 ? 2.945 -3.186 -9.479 1.00 93.31 196 ARG A CA 1
ATOM 1508 C C . ARG A 1 196 ? 2.499 -1.738 -9.416 1.00 93.31 196 ARG A C 1
ATOM 1510 O O . ARG A 1 196 ? 1.528 -1.427 -8.736 1.00 93.31 196 ARG A O 1
ATOM 1517 N N . GLY A 1 197 ? 3.123 -0.854 -10.193 1.00 93.56 197 GLY A N 1
ATOM 1518 C CA . GLY A 1 197 ? 2.664 0.527 -10.330 1.00 93.56 197 GLY A CA 1
ATOM 1519 C C . GLY A 1 197 ? 1.255 0.611 -10.923 1.00 93.56 197 GLY A C 1
ATOM 1520 O O . GLY A 1 197 ? 0.421 1.371 -10.434 1.00 93.56 197 GLY A O 1
ATOM 1521 N N . LYS A 1 198 ? 0.962 -0.208 -11.941 1.00 93.50 198 LYS A N 1
ATOM 1522 C CA . LYS A 1 198 ? -0.376 -0.318 -12.537 1.00 93.50 198 LYS A CA 1
ATOM 1523 C C . LYS A 1 198 ? -1.384 -0.856 -11.522 1.00 93.50 198 LYS A C 1
ATOM 1525 O O . LYS A 1 198 ? -2.445 -0.259 -11.366 1.00 93.50 198 LYS A O 1
ATOM 1530 N N . ASP A 1 199 ? -1.060 -1.944 -10.830 1.00 91.44 199 ASP A N 1
ATOM 1531 C CA . ASP A 1 199 ? -1.963 -2.521 -9.832 1.00 91.44 199 ASP A CA 1
ATOM 1532 C C . ASP A 1 199 ? -2.207 -1.558 -8.662 1.00 91.44 199 ASP A C 1
ATOM 1534 O O . ASP A 1 199 ? -3.347 -1.408 -8.232 1.00 91.44 199 ASP A O 1
ATOM 1538 N N . GLY A 1 200 ? -1.188 -0.804 -8.242 1.00 90.94 200 GLY A N 1
ATOM 1539 C CA . GLY A 1 200 ? -1.323 0.258 -7.247 1.00 90.94 200 GLY A CA 1
ATOM 1540 C C . GLY A 1 200 ? -2.235 1.393 -7.709 1.00 90.94 200 GLY A C 1
ATOM 1541 O O . GLY A 1 200 ? -3.068 1.857 -6.938 1.00 90.94 200 GLY A O 1
ATOM 1542 N N . ALA A 1 201 ? -2.147 1.811 -8.975 1.00 90.06 201 ALA A N 1
ATOM 1543 C CA . ALA A 1 201 ? -3.054 2.816 -9.532 1.00 90.06 201 ALA A CA 1
ATOM 1544 C C . ALA A 1 201 ? -4.510 2.321 -9.589 1.00 90.06 201 ALA A C 1
ATOM 1546 O O . ALA A 1 201 ? -5.433 3.087 -9.308 1.00 90.06 201 ALA A O 1
ATOM 1547 N N . ILE A 1 202 ? -4.718 1.044 -9.927 1.00 88.94 202 ILE A N 1
ATOM 1548 C CA . ILE A 1 202 ? -6.047 0.422 -9.925 1.00 88.94 202 ILE A CA 1
ATOM 1549 C C . ILE A 1 202 ? -6.602 0.358 -8.498 1.00 88.94 202 ILE A C 1
ATOM 1551 O O . ILE A 1 202 ? -7.751 0.742 -8.283 1.00 88.94 202 ILE A O 1
ATOM 1555 N N . ASP A 1 203 ? -5.792 -0.078 -7.531 1.00 87.25 203 ASP A N 1
ATOM 1556 C CA . ASP A 1 203 ? -6.198 -0.164 -6.127 1.00 87.25 203 ASP A CA 1
ATOM 1557 C C . ASP A 1 203 ? -6.534 1.227 -5.558 1.00 87.25 203 ASP A C 1
ATOM 1559 O O . ASP A 1 203 ? -7.613 1.401 -5.001 1.00 87.25 203 ASP A O 1
ATOM 1563 N N . LEU A 1 204 ? -5.710 2.253 -5.816 1.00 85.94 204 LEU A N 1
ATOM 1564 C CA . LEU A 1 204 ? -6.009 3.641 -5.426 1.00 85.94 204 LEU A CA 1
ATOM 1565 C C . LEU A 1 204 ? -7.326 4.152 -6.023 1.00 85.94 204 LEU A C 1
ATOM 1567 O O . LEU A 1 204 ? -8.104 4.823 -5.344 1.00 85.94 204 LEU A O 1
ATOM 1571 N N . GLY A 1 205 ? -7.573 3.864 -7.304 1.00 84.88 205 GLY A N 1
ATOM 1572 C CA . GLY A 1 205 ? -8.818 4.240 -7.971 1.00 84.88 205 GLY A CA 1
ATOM 1573 C C . GLY A 1 205 ? -10.034 3.554 -7.348 1.00 84.88 205 GLY A C 1
ATOM 1574 O O . GLY A 1 205 ? -11.075 4.182 -7.163 1.00 84.88 205 GLY A O 1
ATOM 1575 N N . TYR A 1 206 ? -9.889 2.284 -6.979 1.00 82.56 206 TYR A N 1
ATOM 1576 C CA . TYR A 1 206 ? -10.924 1.524 -6.294 1.00 82.56 206 TYR A CA 1
ATOM 1577 C C . TYR A 1 206 ? -11.196 2.059 -4.880 1.00 82.56 206 TYR A C 1
ATOM 1579 O O . TYR A 1 206 ? -12.348 2.318 -4.537 1.00 82.56 206 TYR A O 1
ATOM 1587 N N . ASP A 1 207 ? -10.154 2.303 -4.084 1.00 81.38 207 ASP A N 1
ATOM 1588 C CA . ASP A 1 207 ? -10.276 2.845 -2.725 1.00 81.38 207 ASP A CA 1
ATOM 1589 C C . ASP A 1 207 ? -10.934 4.236 -2.728 1.00 81.38 207 ASP A C 1
ATOM 1591 O O . ASP A 1 207 ? -11.773 4.555 -1.882 1.00 81.38 207 ASP A O 1
ATOM 1595 N N . LEU A 1 208 ? -10.626 5.053 -3.739 1.00 82.69 208 LEU A N 1
ATOM 1596 C CA . LEU A 1 208 ? -11.283 6.337 -3.965 1.00 82.69 208 LEU A CA 1
ATOM 1597 C C . LEU A 1 208 ? -12.792 6.182 -4.224 1.00 82.69 208 LEU A C 1
ATOM 1599 O O . LEU A 1 208 ? -13.593 6.952 -3.688 1.00 82.69 208 LEU A O 1
ATOM 1603 N N . LEU A 1 209 ? -13.191 5.202 -5.038 1.00 79.75 209 LEU A N 1
ATOM 1604 C CA . LEU A 1 209 ? -14.604 4.916 -5.294 1.00 79.75 209 LEU A CA 1
ATOM 1605 C C . LEU A 1 209 ? -15.306 4.386 -4.044 1.00 79.75 209 LEU A C 1
ATOM 1607 O O . LEU A 1 209 ? -16.421 4.811 -3.756 1.00 79.75 209 LEU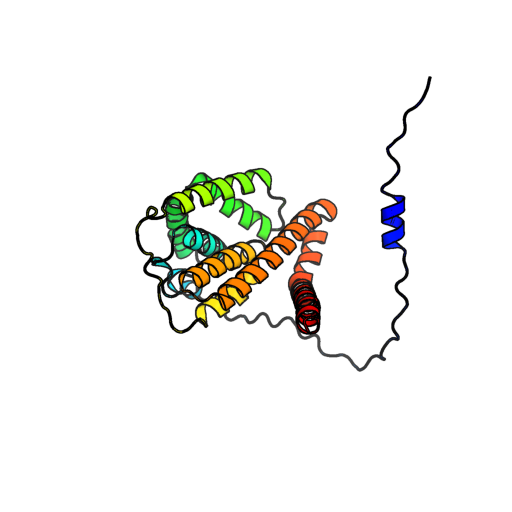 A O 1
ATOM 1611 N N . MET A 1 210 ? -14.644 3.522 -3.276 1.00 77.38 210 MET A N 1
ATOM 1612 C CA . MET A 1 210 ? -15.145 3.002 -2.003 1.00 77.38 210 MET A CA 1
ATOM 1613 C C . MET A 1 210 ? -15.444 4.117 -1.002 1.00 77.38 210 MET A C 1
ATOM 1615 O O . MET A 1 210 ? -16.525 4.146 -0.412 1.00 77.38 210 MET A O 1
ATOM 1619 N N . ALA A 1 211 ? -14.524 5.072 -0.856 1.00 75.12 211 ALA A N 1
ATOM 1620 C CA . ALA A 1 211 ? -14.726 6.233 0.003 1.00 75.12 211 ALA A CA 1
ATOM 1621 C C . ALA A 1 211 ? -15.950 7.063 -0.437 1.00 75.12 211 ALA A C 1
ATOM 1623 O O . ALA A 1 211 ? -16.756 7.490 0.391 1.00 75.12 211 ALA A O 1
ATOM 1624 N N . MET A 1 212 ? -16.146 7.245 -1.748 1.00 73.94 212 MET A N 1
ATOM 1625 C CA . MET A 1 212 ? -17.325 7.937 -2.291 1.00 73.94 212 MET A CA 1
ATOM 1626 C C . MET A 1 212 ? -18.627 7.132 -2.148 1.00 73.94 212 MET A C 1
ATOM 1628 O O . MET A 1 212 ? -19.699 7.708 -1.940 1.00 73.94 212 MET A O 1
ATOM 1632 N N . ALA A 1 213 ? -18.557 5.804 -2.232 1.00 72.69 213 ALA A N 1
ATOM 1633 C CA . ALA A 1 213 ? -19.701 4.928 -2.011 1.00 72.69 213 ALA A CA 1
ATOM 1634 C C . ALA A 1 213 ? -20.164 4.986 -0.547 1.00 72.69 213 ALA A C 1
ATOM 1636 O O . ALA A 1 213 ? -21.364 5.054 -0.293 1.00 72.69 213 ALA A O 1
ATOM 1637 N N . GLY A 1 214 ? -19.237 5.061 0.414 1.00 65.94 214 GLY A N 1
ATOM 1638 C CA . GLY A 1 214 ? -19.564 5.282 1.827 1.00 65.94 214 GLY A CA 1
ATOM 1639 C C . GLY A 1 214 ? -20.266 6.620 2.082 1.00 65.94 214 GLY A C 1
ATOM 1640 O O . GLY A 1 214 ? -21.212 6.679 2.865 1.00 65.94 214 GLY A O 1
ATOM 1641 N N . LEU A 1 215 ? -19.877 7.672 1.352 1.00 63.97 215 LEU A N 1
ATOM 1642 C CA . LEU A 1 215 ? -20.511 8.995 1.416 1.00 63.97 215 LEU A CA 1
ATOM 1643 C C . LEU A 1 215 ? -21.959 9.019 0.899 1.00 63.97 215 LEU A C 1
ATOM 1645 O O . LEU A 1 215 ? -22.763 9.815 1.377 1.00 63.97 215 LEU A O 1
ATOM 1649 N N . SER A 1 216 ? -22.289 8.183 -0.088 1.00 61.75 216 SER A N 1
ATOM 1650 C CA . SER A 1 216 ? -23.576 8.236 -0.804 1.00 61.75 216 SER A CA 1
ATOM 1651 C C . SER A 1 216 ? -24.525 7.070 -0.499 1.00 61.75 216 SER A C 1
ATOM 1653 O O . SER A 1 216 ? -25.737 7.234 -0.615 1.00 61.75 216 SER A O 1
ATOM 1655 N N . GLY A 1 217 ? -24.000 5.913 -0.088 1.00 61.31 217 GLY A N 1
ATOM 1656 C CA . GLY A 1 217 ? -24.748 4.670 0.138 1.00 61.31 217 GLY A CA 1
ATOM 1657 C C . GLY A 1 217 ? -24.651 4.096 1.557 1.00 61.31 217 GLY A C 1
ATOM 1658 O O . GLY A 1 217 ? -25.242 3.048 1.827 1.00 61.31 217 GLY A O 1
ATOM 1659 N N . GLY A 1 218 ? -23.922 4.751 2.470 1.00 67.94 218 GLY A N 1
ATOM 1660 C CA . GLY A 1 218 ? -23.752 4.296 3.853 1.00 67.94 218 GLY A CA 1
ATOM 1661 C C . GLY A 1 218 ? -23.093 2.908 3.972 1.00 67.94 218 GLY A C 1
ATOM 1662 O O . GLY A 1 218 ? -22.470 2.431 3.021 1.00 67.94 218 GLY A O 1
ATOM 1663 N N . PRO A 1 219 ? -23.238 2.216 5.121 1.00 65.94 219 PRO A N 1
ATOM 1664 C CA . PRO A 1 219 ? -22.574 0.930 5.369 1.00 65.94 219 PRO A CA 1
ATOM 1665 C C . PRO A 1 219 ? -22.945 -0.171 4.363 1.00 65.94 219 PRO A C 1
ATOM 1667 O O . PRO A 1 219 ? -22.104 -0.981 3.985 1.00 65.94 219 PRO A O 1
ATOM 1670 N N . ALA A 1 220 ? -24.194 -0.185 3.883 1.00 66.62 220 ALA A N 1
ATOM 1671 C CA . ALA A 1 220 ? -24.642 -1.151 2.879 1.00 66.62 220 ALA A CA 1
ATOM 1672 C C . ALA A 1 220 ? -23.965 -0.921 1.516 1.00 66.62 220 ALA A C 1
ATOM 1674 O O . ALA A 1 220 ? -23.586 -1.884 0.850 1.00 66.62 220 ALA A O 1
ATOM 1675 N N . GLY A 1 221 ? -23.763 0.347 1.130 1.00 68.62 221 GLY A N 1
ATOM 1676 C CA . GLY A 1 221 ? -23.033 0.719 -0.081 1.00 68.62 221 GLY A CA 1
ATOM 1677 C C . GLY A 1 221 ? -21.599 0.194 -0.075 1.00 68.62 221 GLY A C 1
ATOM 1678 O O . GLY A 1 221 ? -21.177 -0.405 -1.059 1.00 68.62 221 GLY A O 1
ATOM 1679 N N . VAL A 1 222 ? -20.901 0.331 1.059 1.00 68.00 222 VAL A N 1
ATOM 1680 C CA . VAL A 1 222 ? -19.526 -0.164 1.260 1.00 68.00 222 VAL A CA 1
ATOM 1681 C C . VAL A 1 222 ? -19.440 -1.687 1.099 1.00 68.00 222 VAL A C 1
ATOM 1683 O O . VAL A 1 222 ? -18.553 -2.186 0.409 1.00 68.00 222 VAL A O 1
ATOM 1686 N N . VAL A 1 223 ? -20.367 -2.445 1.691 1.00 71.62 223 VAL A N 1
ATOM 1687 C CA . VAL A 1 223 ? -20.350 -3.918 1.605 1.00 71.62 223 VAL A CA 1
ATOM 1688 C C . VAL A 1 223 ? -20.536 -4.399 0.164 1.00 71.62 223 VAL A C 1
ATOM 1690 O O . VAL A 1 223 ? -19.811 -5.283 -0.295 1.00 71.62 223 VAL A O 1
ATOM 1693 N N . ILE A 1 224 ? -21.486 -3.806 -0.565 1.00 70.88 224 ILE A N 1
ATOM 1694 C CA . ILE A 1 224 ? -21.779 -4.197 -1.949 1.00 70.88 224 ILE A CA 1
ATOM 1695 C C . ILE A 1 224 ? -20.581 -3.910 -2.851 1.00 70.88 224 ILE A C 1
ATOM 1697 O O . ILE A 1 224 ? -20.186 -4.773 -3.633 1.00 70.88 224 ILE A O 1
ATOM 1701 N N . SER A 1 225 ? -19.989 -2.719 -2.745 1.00 68.81 225 SER A N 1
ATOM 1702 C CA . SER A 1 225 ? -18.847 -2.364 -3.578 1.00 68.81 225 SER A CA 1
ATOM 1703 C C . SER A 1 225 ? -17.645 -3.250 -3.258 1.00 68.81 225 SER A C 1
ATOM 1705 O O . SER A 1 225 ? -17.090 -3.820 -4.193 1.00 68.81 225 SER A O 1
ATOM 1707 N N . ALA A 1 226 ? -17.331 -3.488 -1.974 1.00 72.00 226 ALA A N 1
ATOM 1708 C CA . ALA A 1 226 ? -16.256 -4.390 -1.535 1.00 72.00 226 ALA A CA 1
ATOM 1709 C C . ALA A 1 226 ? -16.327 -5.783 -2.186 1.00 72.00 226 ALA A C 1
ATOM 1711 O O . ALA A 1 226 ? -15.312 -6.288 -2.671 1.00 72.00 226 ALA A O 1
ATOM 1712 N N . ALA A 1 227 ? -17.524 -6.374 -2.269 1.00 76.25 227 ALA A N 1
ATOM 1713 C CA . ALA A 1 227 ? -17.731 -7.683 -2.891 1.00 76.25 227 ALA A CA 1
ATOM 1714 C C . ALA A 1 227 ? -17.415 -7.706 -4.401 1.00 76.25 227 ALA A C 1
ATOM 1716 O O . ALA A 1 227 ? -17.087 -8.756 -4.954 1.00 76.25 227 ALA A O 1
ATOM 1717 N N . LEU A 1 228 ? -17.480 -6.555 -5.077 1.00 79.19 228 LEU A N 1
ATOM 1718 C CA . LEU A 1 228 ? -17.242 -6.425 -6.516 1.00 79.19 228 LEU A CA 1
ATOM 1719 C C . LEU A 1 228 ? -15.775 -6.131 -6.871 1.00 79.19 228 LEU A C 1
ATOM 1721 O O . LEU A 1 228 ? -15.438 -6.137 -8.059 1.00 79.19 228 LEU A O 1
ATOM 1725 N N . ARG A 1 229 ? -14.888 -5.919 -5.882 1.00 80.12 229 ARG A N 1
ATOM 1726 C CA . ARG A 1 229 ? -13.467 -5.582 -6.106 1.00 80.12 229 ARG A CA 1
ATOM 1727 C C . ARG A 1 229 ? -12.768 -6.502 -7.116 1.00 80.12 229 ARG A C 1
ATOM 1729 O O . ARG A 1 229 ? -12.161 -5.968 -8.049 1.00 80.12 229 ARG A O 1
ATOM 1736 N N . PRO A 1 230 ? -12.852 -7.847 -7.014 1.00 81.88 230 PRO A N 1
ATOM 1737 C CA . PRO A 1 230 ? -12.133 -8.729 -7.935 1.00 81.88 230 PRO A CA 1
ATOM 1738 C C . PRO A 1 230 ? -12.629 -8.595 -9.379 1.00 81.88 230 PRO A C 1
ATOM 1740 O O . PRO A 1 230 ? -11.827 -8.497 -10.308 1.00 81.88 230 PRO A O 1
ATOM 1743 N N . ALA A 1 231 ? -13.952 -8.526 -9.568 1.00 84.19 231 ALA A N 1
ATOM 1744 C CA . ALA A 1 231 ? -14.571 -8.387 -10.884 1.00 84.19 231 ALA A CA 1
ATOM 1745 C C . ALA A 1 231 ? -14.226 -7.037 -11.529 1.00 84.19 231 ALA A C 1
ATOM 1747 O O . ALA A 1 231 ? -13.892 -6.979 -12.713 1.00 84.19 231 ALA A O 1
ATOM 1748 N N . MET A 1 232 ? -14.239 -5.957 -10.742 1.00 83.44 232 MET A N 1
ATOM 1749 C CA . MET A 1 232 ? -13.853 -4.631 -11.215 1.00 83.44 232 MET A CA 1
ATOM 1750 C C . MET A 1 232 ? -12.371 -4.578 -11.608 1.00 83.44 232 MET A C 1
ATOM 1752 O O . MET A 1 232 ? -12.050 -4.078 -12.687 1.00 83.44 232 MET A O 1
ATOM 1756 N N . LYS A 1 233 ? -11.471 -5.133 -10.782 1.00 82.69 233 LYS A N 1
ATOM 1757 C CA . LYS A 1 233 ? -10.027 -5.187 -11.071 1.00 82.69 233 LYS A CA 1
ATOM 1758 C C . LYS A 1 233 ? -9.751 -5.947 -12.370 1.00 82.69 233 LYS A C 1
ATOM 1760 O O . LYS A 1 233 ? -9.071 -5.417 -13.249 1.00 82.69 233 LYS A O 1
ATOM 1765 N N . ALA A 1 234 ? -10.356 -7.123 -12.541 1.00 86.38 234 ALA A N 1
ATOM 1766 C CA . ALA A 1 234 ? -10.253 -7.903 -13.774 1.00 86.38 234 ALA A CA 1
ATOM 1767 C C . ALA A 1 234 ? -10.819 -7.151 -14.996 1.00 86.38 234 ALA A C 1
ATOM 1769 O O . ALA A 1 234 ? -10.203 -7.141 -16.063 1.00 86.38 234 ALA A O 1
ATOM 1770 N N . GLY A 1 235 ? -11.962 -6.473 -14.840 1.00 86.62 235 GLY A N 1
ATOM 1771 C CA . GLY A 1 235 ? -12.577 -5.666 -15.897 1.00 86.62 235 GLY A CA 1
ATOM 1772 C C . GLY A 1 235 ? -11.678 -4.524 -16.374 1.00 86.62 235 GLY A C 1
ATOM 1773 O O . GLY A 1 235 ? -11.453 -4.375 -17.575 1.00 86.62 235 GLY A O 1
ATOM 1774 N N . VAL A 1 236 ? -11.097 -3.758 -15.445 1.00 88.06 236 VAL A N 1
ATOM 1775 C CA . VAL A 1 236 ? -10.166 -2.662 -15.765 1.00 88.06 236 VAL A CA 1
ATOM 1776 C C . VAL A 1 236 ? -8.901 -3.194 -16.436 1.00 88.06 236 VAL A C 1
ATOM 1778 O O . VAL A 1 236 ? -8.464 -2.639 -17.443 1.00 88.06 236 VAL A O 1
ATOM 1781 N N . GLN A 1 237 ? -8.327 -4.291 -15.938 1.00 87.06 237 GLN A N 1
ATOM 1782 C CA . GLN A 1 237 ? -7.148 -4.905 -16.555 1.00 87.06 237 GLN A CA 1
ATOM 1783 C C . GLN A 1 237 ? -7.424 -5.352 -17.999 1.00 87.06 237 GLN A C 1
ATOM 1785 O O . GLN A 1 237 ? -6.591 -5.109 -18.875 1.00 87.06 237 GLN A O 1
ATOM 1790 N N . ARG A 1 238 ? -8.604 -5.923 -18.272 1.00 88.38 238 ARG A N 1
ATOM 1791 C CA . ARG A 1 238 ? -9.023 -6.305 -19.629 1.00 88.38 238 ARG A CA 1
ATOM 1792 C C . ARG A 1 238 ? -9.180 -5.095 -20.551 1.00 88.38 238 ARG A C 1
ATOM 1794 O O . ARG A 1 238 ? -8.752 -5.155 -21.699 1.00 88.38 238 ARG A O 1
ATOM 1801 N N . LEU A 1 239 ? -9.745 -3.992 -20.056 1.00 88.19 239 LEU A N 1
ATOM 1802 C CA . LEU A 1 239 ? -9.860 -2.741 -20.819 1.00 88.19 239 LEU A CA 1
ATOM 1803 C C . LEU A 1 239 ? -8.489 -2.143 -21.142 1.00 88.19 239 LEU A C 1
ATOM 1805 O O . LEU A 1 239 ? -8.248 -1.735 -22.274 1.00 88.19 239 LEU A O 1
ATOM 1809 N N . ILE A 1 240 ? -7.568 -2.133 -20.174 1.00 86.19 240 ILE A N 1
ATOM 1810 C CA . ILE A 1 240 ? -6.184 -1.701 -20.401 1.00 86.19 240 ILE A CA 1
ATOM 1811 C C . ILE A 1 240 ? -5.560 -2.554 -21.513 1.00 86.19 240 ILE A C 1
ATOM 1813 O O . ILE A 1 240 ? -5.055 -2.007 -22.488 1.00 86.19 240 ILE A O 1
ATOM 1817 N N . GLN A 1 241 ? -5.639 -3.883 -21.416 1.00 86.62 241 GLN A N 1
ATOM 1818 C CA . GLN A 1 241 ? -5.096 -4.781 -22.441 1.00 86.62 241 GLN A CA 1
ATOM 1819 C C . GLN A 1 241 ? -5.707 -4.534 -23.823 1.00 86.62 241 GLN A C 1
ATOM 1821 O O . GLN A 1 241 ? -4.972 -4.500 -24.803 1.00 86.62 241 GLN A O 1
ATOM 1826 N N . TYR A 1 242 ? -7.019 -4.312 -23.897 1.00 89.19 242 TYR A N 1
ATOM 1827 C CA . TYR A 1 242 ? -7.710 -3.997 -25.144 1.00 89.19 242 TYR A CA 1
ATOM 1828 C C . TYR A 1 242 ? -7.137 -2.735 -25.812 1.00 89.19 242 TYR A C 1
ATOM 1830 O O . TYR A 1 242 ? -6.694 -2.793 -26.955 1.00 89.19 242 TYR A O 1
ATOM 1838 N N . TYR A 1 243 ? -7.045 -1.618 -25.082 1.00 87.00 243 TYR A N 1
ATOM 1839 C CA . TYR A 1 243 ? -6.563 -0.350 -25.646 1.00 87.00 243 TYR A CA 1
ATOM 1840 C C . TYR A 1 243 ? -5.066 -0.339 -25.974 1.00 87.00 243 TYR A C 1
ATOM 1842 O O . TYR A 1 243 ? -4.639 0.332 -26.915 1.00 87.00 243 TYR A O 1
ATOM 1850 N N . TYR A 1 244 ? -4.242 -1.041 -25.195 1.00 81.25 244 TYR A N 1
ATOM 1851 C CA . TYR A 1 244 ? -2.816 -1.161 -25.506 1.00 81.25 244 TYR A CA 1
ATOM 1852 C C . TYR A 1 244 ? -2.564 -2.149 -26.652 1.00 81.25 244 TYR A C 1
ATOM 1854 O O . TYR A 1 244 ? -1.717 -1.871 -27.496 1.00 81.25 244 TYR A O 1
ATOM 1862 N N . GLY A 1 245 ? -3.350 -3.226 -26.749 1.00 74.06 245 GLY A N 1
ATOM 1863 C CA . GLY A 1 245 ? -3.327 -4.144 -27.887 1.00 74.06 245 GLY A CA 1
ATOM 1864 C C . GLY A 1 245 ? -3.759 -3.474 -29.194 1.00 74.06 245 GLY A C 1
ATOM 1865 O O . GLY A 1 245 ? -3.120 -3.676 -30.220 1.00 74.06 245 GLY A O 1
ATOM 1866 N N . GLU A 1 246 ? -4.769 -2.597 -29.166 1.00 62.44 246 GLU A N 1
ATOM 1867 C CA . GLU A 1 246 ? -5.146 -1.788 -30.337 1.00 62.44 246 GLU A CA 1
ATOM 1868 C C . GLU A 1 246 ? -4.018 -0.849 -30.794 1.00 62.44 246 GLU A C 1
ATOM 1870 O O . GLU A 1 246 ? -3.827 -0.664 -31.997 1.00 62.44 246 GLU A O 1
ATOM 1875 N N . LYS A 1 247 ? -3.239 -0.284 -29.860 1.00 57.47 247 LYS A N 1
ATOM 1876 C CA . LYS A 1 247 ? -2.092 0.581 -30.184 1.00 57.47 247 LYS A CA 1
ATOM 1877 C C . LYS A 1 247 ? -0.950 -0.174 -30.854 1.00 57.47 247 LYS A C 1
ATOM 1879 O O . LYS A 1 247 ? -0.362 0.367 -31.778 1.00 57.47 247 LYS A O 1
ATOM 1884 N N . GLU A 1 248 ? -0.646 -1.402 -30.444 1.00 53.38 248 GLU A N 1
ATOM 1885 C CA . GLU A 1 248 ? 0.417 -2.197 -31.081 1.00 53.38 248 GLU A CA 1
ATOM 1886 C C . GLU A 1 248 ? 0.061 -2.623 -32.516 1.00 53.38 248 GLU A C 1
ATOM 1888 O O . GLU A 1 248 ? 0.949 -2.763 -33.350 1.00 53.38 248 GLU A O 1
ATOM 1893 N N . VAL A 1 249 ? -1.233 -2.740 -32.840 1.00 55.94 249 VAL A N 1
ATOM 1894 C CA . VAL A 1 249 ? -1.720 -3.065 -34.195 1.00 55.94 249 VAL A CA 1
ATOM 1895 C C . VAL A 1 249 ? -1.815 -1.822 -35.100 1.00 55.94 249 VAL A C 1
ATOM 1897 O O . VAL A 1 249 ? -1.930 -1.951 -36.317 1.00 55.94 249 VAL A O 1
ATOM 1900 N N . SER A 1 250 ? -1.740 -0.609 -34.540 1.00 52.94 250 SER A N 1
ATOM 1901 C CA . SER A 1 250 ? -1.912 0.653 -35.279 1.00 52.94 250 SER A CA 1
ATOM 1902 C C . SER A 1 250 ? -0.620 1.449 -35.537 1.00 52.94 250 SER A C 1
ATOM 1904 O O . SER A 1 250 ? -0.695 2.591 -35.995 1.00 52.94 250 SER A O 1
ATOM 1906 N N . PHE A 1 251 ? 0.559 0.843 -35.351 1.00 39.91 251 PHE A N 1
ATOM 1907 C CA . PHE A 1 251 ? 1.833 1.374 -35.860 1.00 39.91 251 PHE A CA 1
ATOM 1908 C C . PHE A 1 251 ? 2.291 0.592 -37.112 1.00 39.91 251 PHE A C 1
ATOM 1910 O O . PHE A 1 251 ? 2.690 -0.564 -36.966 1.00 39.91 251 PHE A O 1
ATOM 1917 N N . PRO A 1 252 ? 2.220 1.178 -38.327 1.00 44.72 252 PRO A N 1
ATOM 1918 C CA . PRO A 1 252 ? 2.882 0.645 -39.520 1.00 44.72 252 PRO A CA 1
ATOM 1919 C C . PRO A 1 252 ? 4.397 0.899 -39.522 1.00 44.72 252 PRO A C 1
ATOM 1921 O O . PRO A 1 252 ? 4.841 1.897 -38.904 1.00 44.72 252 PRO A O 1
#

InterPro domains:
  IPR026114 Apolipoprotein F [PF15148] (45-243)
  IPR026114 Apolipoprotein F [PTHR15011] (1-250)

Radius of gyration: 22.18 Å; chains: 1; bounding box: 63×70×58 Å

Secondary structure (DSSP, 8-state):
--------SSHHHHHHHHS-PPPPPPPPP------------------TTTTSGGGSTTGGGS-HHHHHHHHHHHHHHHHHTT-HHHHHHHHHHHHHHH-HHHHHHHHHHHHHHHTT----HHHHHHHHHHHHHHHHHTPPPTTS-------S----HHHHHHHHHHTTSTTHHHHHHHHHHHHHHHTT-HHHHHHHHHHHHHHHHHHHHHHHHHHHHHHHHHHHHHHHHHHHHHHHHHHHHHHHHHHHHT--